Protein AF-A0A951AAQ0-F1 (afdb_monomer_lite)

Sequence (248 aa):
MTRRHERFRQTRTWWSIADLADDIDNRSMPLGFRSPAFARWGEEFYAALANGLFGKGRRTRVLLLHPQEPVRRLTEEYARHIAKTSHNFGGYATFAWIRIDDAHDWLATWLDPWFIGRWLSDPRTREALAAIRRLPRRTAPTMEAGSRTPASPALPLVENTSAAPVTYGAGDDALKVDLERWISKFIADQRAGGHRPTNATAFKMAAECFPTLSEHRFHKIYRVMKPVAWTRRGRIPGSHNVKGRERK

Radius of gyration: 24.03 Å; chains: 1; bounding box: 64×43×88 Å

Structure (mmCIF, N/CA/C/O backbone):
data_AF-A0A951AAQ0-F1
#
_entry.id   AF-A0A951AAQ0-F1
#
loop_
_atom_site.group_PDB
_atom_site.id
_atom_site.type_symbol
_atom_site.label_atom_id
_atom_site.label_alt_id
_atom_site.label_comp_id
_atom_site.label_asym_id
_atom_site.label_entity_id
_atom_site.label_seq_id
_atom_site.pdbx_PDB_ins_code
_atom_site.Cartn_x
_atom_site.Cartn_y
_atom_site.Cartn_z
_atom_site.occupancy
_atom_site.B_iso_or_equiv
_atom_site.auth_seq_id
_atom_site.auth_comp_id
_atom_site.auth_asym_id
_atom_site.auth_atom_id
_atom_site.pdbx_PDB_model_num
ATOM 1 N N . MET A 1 1 ? 9.593 19.512 14.512 1.00 50.84 1 MET A N 1
ATOM 2 C CA . MET A 1 1 ? 8.882 18.490 13.705 1.00 50.84 1 MET A CA 1
ATOM 3 C C . MET A 1 1 ? 9.504 17.103 13.795 1.00 50.84 1 MET A C 1
ATOM 5 O O . MET A 1 1 ? 8.765 16.139 13.961 1.00 50.84 1 MET A O 1
ATOM 9 N N . THR A 1 2 ? 10.834 17.017 13.803 1.00 59.16 2 THR A N 1
ATOM 10 C CA . THR A 1 2 ? 11.659 15.808 13.986 1.00 59.16 2 THR A CA 1
ATOM 11 C C . THR A 1 2 ? 11.164 14.878 15.097 1.00 59.16 2 THR A C 1
ATOM 13 O O . THR A 1 2 ? 10.879 13.718 14.828 1.00 59.16 2 THR A O 1
ATOM 16 N N . ARG A 1 3 ? 10.879 15.407 16.297 1.00 67.44 3 ARG A N 1
ATOM 17 C CA . ARG A 1 3 ? 10.441 14.601 17.456 1.00 67.44 3 ARG A CA 1
ATOM 18 C C . ARG A 1 3 ? 9.191 13.735 17.220 1.00 67.44 3 ARG A C 1
ATOM 20 O O . ARG A 1 3 ? 9.021 12.728 17.897 1.00 67.44 3 ARG A O 1
ATOM 27 N N . ARG A 1 4 ? 8.273 14.121 16.321 1.00 67.88 4 ARG A N 1
ATOM 28 C CA . ARG A 1 4 ? 7.022 13.363 16.088 1.00 67.88 4 ARG A CA 1
ATOM 29 C C . ARG A 1 4 ? 7.215 12.219 15.099 1.00 67.88 4 ARG A C 1
ATOM 31 O O . ARG A 1 4 ? 6.771 11.114 15.389 1.00 67.88 4 ARG A O 1
ATOM 38 N N . HIS A 1 5 ? 7.892 12.470 13.977 1.00 71.44 5 HIS A N 1
ATOM 39 C CA . HIS A 1 5 ? 8.322 11.401 13.063 1.00 71.44 5 HIS A CA 1
ATOM 40 C C . HIS A 1 5 ? 9.196 10.395 13.807 1.00 71.44 5 HIS A C 1
ATOM 42 O O . HIS A 1 5 ? 9.007 9.193 13.681 1.00 71.44 5 HIS A O 1
ATOM 48 N N . GLU A 1 6 ? 10.081 10.894 14.662 1.00 70.69 6 GLU A N 1
ATOM 49 C CA . GLU A 1 6 ? 10.962 10.085 15.493 1.00 70.69 6 GLU A CA 1
ATOM 50 C C . GLU A 1 6 ? 10.191 9.216 16.494 1.00 70.69 6 GLU A C 1
ATOM 52 O O . GLU A 1 6 ? 10.472 8.028 16.587 1.00 70.69 6 GLU A O 1
ATOM 57 N N . ARG A 1 7 ? 9.134 9.734 17.140 1.00 74.00 7 ARG A N 1
ATOM 58 C CA . ARG A 1 7 ? 8.229 8.905 17.961 1.00 74.00 7 ARG A CA 1
ATOM 59 C C . ARG A 1 7 ? 7.553 7.796 17.155 1.00 74.00 7 ARG A C 1
ATOM 61 O O . ARG A 1 7 ? 7.509 6.661 17.615 1.00 74.00 7 ARG A O 1
ATOM 68 N N . PHE A 1 8 ? 7.040 8.086 15.958 1.00 75.44 8 PHE A N 1
ATOM 69 C CA . PHE A 1 8 ? 6.442 7.040 15.118 1.00 75.44 8 PHE A CA 1
ATOM 70 C C . PHE A 1 8 ? 7.483 6.000 14.686 1.00 75.44 8 PHE A C 1
ATOM 72 O O . PHE A 1 8 ? 7.235 4.801 14.827 1.00 75.44 8 PHE A O 1
ATOM 79 N N . ARG A 1 9 ? 8.685 6.436 14.296 1.00 73.06 9 ARG A N 1
ATOM 80 C CA . ARG A 1 9 ? 9.812 5.538 13.998 1.00 73.06 9 ARG A CA 1
ATOM 81 C C . ARG A 1 9 ? 10.212 4.681 15.202 1.00 73.06 9 ARG A C 1
ATOM 83 O O . ARG A 1 9 ? 10.476 3.494 15.025 1.00 73.06 9 ARG A O 1
ATOM 90 N N . GLN A 1 10 ? 10.187 5.237 16.415 1.00 75.81 10 GLN A N 1
ATOM 91 C CA . GLN A 1 10 ? 10.470 4.514 17.661 1.00 75.81 10 GLN A CA 1
ATOM 92 C C . GLN A 1 10 ? 9.442 3.416 17.944 1.00 75.81 10 GLN A C 1
ATOM 94 O O . GLN A 1 10 ? 9.826 2.341 18.396 1.00 75.81 10 GLN A O 1
ATOM 99 N N . THR A 1 11 ? 8.158 3.634 17.628 1.00 76.88 11 THR A N 1
ATOM 100 C CA . THR A 1 11 ? 7.141 2.578 17.795 1.00 76.88 11 THR A CA 1
ATOM 101 C C . THR A 1 11 ? 7.349 1.394 16.854 1.00 76.88 11 THR A C 1
ATOM 103 O O . THR A 1 11 ? 6.856 0.311 17.144 1.00 76.88 11 THR A O 1
ATOM 106 N N . ARG A 1 12 ? 8.045 1.583 15.722 1.00 79.12 12 ARG A N 1
ATOM 107 C CA . ARG A 1 12 ? 8.253 0.594 14.642 1.00 79.12 12 ARG A CA 1
ATOM 108 C C . ARG A 1 12 ? 6.979 -0.008 14.030 1.00 79.12 12 ARG A C 1
ATOM 110 O O . ARG A 1 12 ? 7.073 -0.759 13.067 1.00 79.12 12 ARG A O 1
ATOM 117 N N . THR A 1 13 ? 5.796 0.327 14.534 1.00 86.06 13 THR A N 1
ATOM 118 C CA . THR A 1 13 ? 4.502 -0.155 14.037 1.00 86.06 13 THR A CA 1
ATOM 119 C C . THR A 1 13 ? 3.905 0.755 12.971 1.00 86.06 13 THR A C 1
ATOM 121 O O . THR A 1 13 ? 2.982 0.345 12.277 1.00 86.06 13 THR A O 1
ATOM 124 N N . TRP A 1 14 ? 4.403 1.986 12.854 1.00 90.12 14 TRP A N 1
ATOM 125 C CA . TRP A 1 14 ? 3.977 2.971 11.865 1.00 90.12 14 TRP A CA 1
ATOM 126 C C . TRP A 1 14 ? 5.111 3.269 10.901 1.00 90.12 14 TRP A C 1
ATOM 128 O O . TRP A 1 14 ? 6.240 3.505 11.331 1.00 90.12 14 TRP A O 1
ATOM 138 N N . TRP A 1 15 ? 4.791 3.254 9.615 1.00 91.50 15 TRP A N 1
ATOM 139 C CA . TRP A 1 15 ? 5.749 3.408 8.532 1.00 91.50 15 TRP A CA 1
ATOM 140 C C . TRP A 1 15 ? 5.236 4.458 7.561 1.00 91.50 15 TRP A C 1
ATOM 142 O O . TRP A 1 15 ? 4.038 4.487 7.256 1.00 91.50 15 TRP A O 1
ATOM 152 N N . SER A 1 16 ? 6.131 5.327 7.097 1.00 91.88 16 SER A N 1
ATOM 153 C CA . SER A 1 16 ? 5.798 6.206 5.984 1.00 91.88 16 SER A CA 1
ATOM 154 C C . SER A 1 16 ? 5.828 5.434 4.666 1.00 91.88 16 SER A C 1
ATOM 156 O O . SER A 1 16 ? 6.533 4.431 4.546 1.00 91.88 16 SER A O 1
ATOM 158 N N . ILE A 1 17 ? 5.082 5.900 3.663 1.00 92.25 17 ILE A N 1
ATOM 159 C CA . ILE A 1 17 ? 5.137 5.303 2.318 1.00 92.25 17 ILE A CA 1
ATOM 160 C C . ILE A 1 17 ? 6.543 5.435 1.720 1.00 92.25 17 ILE A C 1
ATOM 162 O O . ILE A 1 17 ? 7.004 4.513 1.055 1.00 92.25 17 ILE A O 1
ATOM 166 N N . ALA A 1 18 ? 7.237 6.544 1.993 1.00 89.31 18 ALA A N 1
ATOM 167 C CA . ALA A 1 18 ? 8.631 6.723 1.595 1.00 89.31 18 ALA A CA 1
ATOM 168 C C . ALA A 1 18 ? 9.546 5.679 2.255 1.00 89.31 18 ALA A C 1
ATOM 170 O O . ALA A 1 18 ? 10.248 4.966 1.548 1.00 89.31 18 ALA A O 1
ATOM 171 N N . ASP A 1 19 ? 9.458 5.510 3.583 1.00 89.25 19 ASP A N 1
ATOM 172 C CA . ASP A 1 19 ? 10.263 4.510 4.297 1.00 89.25 19 ASP A CA 1
ATOM 173 C C . ASP A 1 19 ? 9.956 3.083 3.789 1.00 89.25 19 ASP A C 1
ATOM 175 O O . ASP A 1 19 ? 10.862 2.261 3.716 1.00 89.25 19 ASP A O 1
ATOM 179 N N . LEU A 1 20 ? 8.703 2.771 3.424 1.00 91.88 20 LEU A N 1
ATOM 180 C CA . LEU A 1 20 ? 8.339 1.469 2.842 1.00 91.88 20 LEU A CA 1
ATOM 181 C C . LEU A 1 20 ? 8.958 1.259 1.457 1.00 91.88 20 LEU A C 1
ATOM 183 O O . LEU A 1 20 ? 9.481 0.179 1.190 1.00 91.88 20 LEU A O 1
ATOM 187 N N . ALA A 1 21 ? 8.892 2.266 0.585 1.00 90.81 21 ALA A N 1
ATOM 188 C CA . ALA A 1 21 ? 9.465 2.183 -0.753 1.00 90.81 21 ALA A CA 1
ATOM 189 C C . ALA A 1 21 ? 10.985 2.003 -0.695 1.00 90.81 21 ALA A C 1
ATOM 191 O O . ALA A 1 21 ? 11.511 1.071 -1.305 1.00 90.81 21 ALA A O 1
ATOM 192 N N . ASP A 1 22 ? 11.660 2.827 0.108 1.00 88.50 22 ASP A N 1
ATOM 193 C CA . ASP A 1 22 ? 13.109 2.768 0.291 1.00 88.50 22 ASP A CA 1
ATOM 194 C C . ASP A 1 22 ? 13.541 1.440 0.928 1.00 88.50 22 ASP A C 1
ATOM 196 O O . ASP A 1 22 ? 14.521 0.832 0.501 1.00 88.50 22 ASP A O 1
ATOM 200 N N . ASP A 1 23 ? 12.825 0.955 1.947 1.00 89.38 23 ASP A N 1
ATOM 201 C CA . ASP A 1 23 ? 13.171 -0.298 2.627 1.00 89.38 23 ASP A CA 1
ATOM 202 C C . ASP A 1 23 ? 12.991 -1.515 1.706 1.00 89.38 23 ASP A C 1
ATOM 204 O O . ASP A 1 23 ? 13.845 -2.403 1.696 1.00 89.38 23 ASP A O 1
ATOM 208 N N . ILE A 1 24 ? 11.937 -1.551 0.884 1.00 90.00 24 ILE A N 1
ATOM 209 C CA . ILE A 1 24 ? 11.756 -2.622 -0.106 1.00 90.00 24 ILE A CA 1
ATOM 210 C C . ILE A 1 24 ? 12.843 -2.558 -1.183 1.00 90.00 24 ILE A C 1
ATOM 212 O O . ILE A 1 24 ? 13.437 -3.595 -1.492 1.00 90.00 24 ILE A O 1
ATOM 216 N N . ASP A 1 25 ? 13.139 -1.369 -1.715 1.00 86.25 25 ASP A N 1
ATOM 217 C CA . ASP A 1 25 ? 14.146 -1.196 -2.766 1.00 86.25 25 ASP A CA 1
ATOM 218 C C . ASP A 1 25 ? 15.549 -1.589 -2.286 1.00 86.25 25 ASP A C 1
ATOM 220 O O . ASP A 1 25 ? 16.221 -2.409 -2.915 1.00 86.25 25 ASP A O 1
ATOM 224 N N . ASN A 1 26 ? 15.956 -1.110 -1.107 1.00 85.25 26 ASN A N 1
ATOM 225 C CA . ASN A 1 26 ? 17.260 -1.424 -0.514 1.00 85.25 26 ASN A CA 1
ATOM 226 C C . ASN A 1 26 ? 17.457 -2.927 -0.271 1.00 85.25 26 ASN A C 1
ATOM 228 O O . ASN A 1 26 ? 18.583 -3.427 -0.293 1.00 85.25 26 ASN A O 1
ATOM 232 N N . ARG A 1 27 ? 16.375 -3.678 -0.044 1.00 83.06 27 ARG A N 1
ATOM 233 C CA . ARG A 1 27 ? 16.439 -5.129 0.193 1.00 83.06 27 ARG A CA 1
ATOM 234 C C . ARG A 1 27 ? 16.448 -5.954 -1.082 1.00 83.06 27 ARG A C 1
ATOM 236 O O . ARG A 1 27 ? 16.931 -7.093 -1.051 1.00 83.06 27 ARG A O 1
ATOM 243 N N . SER A 1 28 ? 15.892 -5.418 -2.165 1.00 76.62 28 SER A N 1
ATOM 244 C CA . SER A 1 28 ? 15.862 -6.069 -3.473 1.00 76.62 28 SER A CA 1
ATOM 245 C C . SER A 1 28 ? 17.075 -5.729 -4.333 1.00 76.62 28 SER A C 1
ATOM 247 O O . SER A 1 28 ? 17.514 -6.576 -5.114 1.00 76.62 28 SER A O 1
ATOM 249 N N . MET A 1 29 ? 17.650 -4.535 -4.156 1.00 75.81 29 MET A N 1
ATOM 250 C CA . MET A 1 29 ? 18.765 -4.029 -4.959 1.00 75.81 29 MET A CA 1
ATOM 251 C C . MET A 1 29 ? 19.989 -4.966 -4.977 1.00 75.81 29 MET A C 1
ATOM 253 O O . MET A 1 29 ? 20.495 -5.218 -6.072 1.00 75.81 29 MET A O 1
ATOM 257 N N . PRO A 1 30 ? 20.438 -5.573 -3.853 1.00 76.56 30 PRO A N 1
ATOM 258 C CA . PRO A 1 30 ? 21.575 -6.503 -3.862 1.00 76.56 30 PRO A CA 1
ATOM 259 C C . PRO A 1 30 ? 21.347 -7.772 -4.693 1.00 76.56 30 PRO A C 1
ATOM 261 O O . PRO A 1 30 ? 22.294 -8.485 -5.003 1.00 76.56 30 PRO A O 1
ATOM 264 N N . LEU A 1 31 ? 20.093 -8.068 -5.041 1.00 72.44 31 LEU A N 1
ATOM 265 C CA . LEU A 1 31 ? 19.696 -9.227 -5.840 1.00 72.44 31 LEU A CA 1
ATOM 266 C C . LEU A 1 31 ? 19.439 -8.852 -7.310 1.00 72.44 31 LEU A C 1
ATOM 268 O O . LEU A 1 31 ? 18.954 -9.678 -8.075 1.00 72.44 31 LEU A O 1
ATOM 272 N N . GLY A 1 32 ? 19.741 -7.610 -7.707 1.00 73.62 32 GLY A N 1
ATOM 273 C CA . GLY A 1 32 ? 19.557 -7.114 -9.073 1.00 73.62 32 GLY A CA 1
ATOM 274 C C . GLY A 1 32 ? 18.121 -6.706 -9.416 1.00 73.62 32 GLY A C 1
ATOM 275 O O . GLY A 1 32 ? 17.845 -6.351 -10.561 1.00 73.62 32 GLY A O 1
ATOM 276 N N . PHE A 1 33 ? 17.208 -6.713 -8.442 1.00 72.38 33 PHE A N 1
ATOM 277 C CA . PHE A 1 33 ? 15.812 -6.327 -8.639 1.00 72.38 33 PHE A CA 1
ATOM 278 C C . PHE A 1 33 ? 15.572 -4.897 -8.159 1.00 72.38 33 PHE A C 1
ATOM 280 O O . PHE A 1 33 ? 15.976 -4.518 -7.059 1.00 72.38 33 PHE A O 1
ATOM 287 N N . ARG A 1 34 ? 14.870 -4.111 -8.978 1.00 73.06 34 ARG A N 1
ATOM 288 C CA . ARG A 1 34 ? 14.433 -2.756 -8.624 1.00 73.06 34 ARG A CA 1
ATOM 289 C C . ARG A 1 34 ? 12.961 -2.765 -8.265 1.00 73.06 34 ARG A C 1
ATOM 291 O O . ARG A 1 34 ? 12.156 -3.343 -9.002 1.00 73.06 34 ARG A O 1
ATOM 298 N N . SER A 1 35 ? 12.619 -2.107 -7.166 1.00 75.94 35 SER A N 1
ATOM 299 C CA . SER A 1 35 ? 11.225 -1.877 -6.812 1.00 75.94 35 SER A CA 1
ATOM 300 C C . SER A 1 35 ? 10.527 -1.016 -7.885 1.00 75.94 35 SER A C 1
ATOM 302 O O . SER A 1 35 ? 11.181 -0.363 -8.710 1.00 75.94 35 SER A O 1
ATOM 304 N N . PRO A 1 36 ? 9.183 -1.016 -7.935 1.00 84.88 36 PRO A N 1
ATOM 305 C CA . PRO A 1 36 ? 8.451 -0.134 -8.834 1.00 84.88 36 PRO A CA 1
ATOM 306 C C . PRO A 1 36 ? 8.797 1.340 -8.598 1.00 84.88 36 PRO A C 1
ATOM 308 O O . PRO A 1 36 ? 8.986 1.763 -7.461 1.00 84.88 36 PRO A O 1
ATOM 311 N N . ALA A 1 37 ? 8.806 2.140 -9.670 1.00 85.31 37 ALA A N 1
ATOM 312 C CA . ALA A 1 37 ? 9.056 3.577 -9.573 1.00 85.31 37 ALA A CA 1
ATOM 313 C C . ALA A 1 37 ? 8.113 4.248 -8.560 1.00 85.31 37 ALA A C 1
ATOM 315 O O . ALA A 1 37 ? 6.923 3.931 -8.512 1.00 85.31 37 ALA A O 1
ATOM 316 N N . PHE A 1 38 ? 8.620 5.227 -7.806 1.00 82.38 38 PHE A N 1
ATOM 317 C CA . PHE A 1 38 ? 7.873 5.873 -6.720 1.00 82.38 38 PHE A CA 1
ATOM 318 C C . PHE A 1 38 ? 6.530 6.491 -7.163 1.00 82.38 38 PHE A C 1
ATOM 320 O O . PHE A 1 38 ? 5.565 6.502 -6.406 1.00 82.38 38 PHE A O 1
ATOM 327 N N . ALA A 1 39 ? 6.411 6.935 -8.419 1.00 85.00 39 ALA A N 1
ATOM 328 C CA . ALA A 1 39 ? 5.135 7.393 -8.976 1.00 85.00 39 ALA A CA 1
ATOM 329 C C . ALA A 1 39 ? 4.028 6.325 -8.868 1.00 85.00 39 ALA A C 1
ATOM 331 O O . ALA A 1 39 ? 2.911 6.635 -8.456 1.00 85.00 39 ALA A O 1
ATOM 332 N N . ARG A 1 40 ? 4.363 5.055 -9.137 1.00 86.81 40 ARG A N 1
ATOM 333 C CA . ARG A 1 40 ? 3.423 3.937 -9.010 1.00 86.81 40 ARG A CA 1
ATOM 334 C C . ARG A 1 40 ? 3.008 3.711 -7.558 1.00 86.81 40 ARG A C 1
ATOM 336 O O . ARG A 1 40 ? 1.842 3.450 -7.306 1.00 86.81 40 ARG A O 1
ATOM 343 N N . TRP A 1 41 ? 3.916 3.879 -6.596 1.00 90.06 41 TRP A N 1
ATOM 344 C CA . TRP A 1 41 ? 3.561 3.820 -5.174 1.00 90.06 41 TRP A CA 1
ATOM 345 C C . TRP A 1 41 ? 2.484 4.846 -4.814 1.00 90.06 41 TRP A C 1
ATOM 347 O O . TRP A 1 41 ? 1.523 4.510 -4.126 1.00 90.06 41 TRP A O 1
ATOM 357 N N . GLY A 1 42 ? 2.611 6.079 -5.316 1.00 89.62 42 GLY A N 1
ATOM 358 C CA . GLY A 1 42 ? 1.607 7.126 -5.124 1.00 89.62 42 GLY A CA 1
ATOM 359 C C . GLY A 1 42 ? 0.253 6.791 -5.759 1.00 89.62 42 GLY A C 1
ATOM 360 O O . GLY A 1 42 ? -0.783 7.006 -5.129 1.00 89.62 42 GLY A O 1
ATOM 361 N N . GLU A 1 43 ? 0.256 6.240 -6.976 1.00 89.62 43 GLU A N 1
ATOM 362 C CA . GLU A 1 43 ? -0.957 5.817 -7.694 1.00 89.62 43 GLU A CA 1
ATOM 363 C C . GLU A 1 43 ? -1.696 4.684 -6.967 1.00 89.62 43 GLU A C 1
ATOM 365 O O . GLU A 1 43 ? -2.897 4.792 -6.704 1.00 89.62 43 GLU A O 1
ATOM 370 N N . GLU A 1 44 ? -0.978 3.627 -6.585 1.00 92.38 44 GLU A N 1
ATOM 371 C CA . GLU A 1 44 ? -1.540 2.461 -5.890 1.00 92.38 44 GLU A CA 1
ATOM 372 C C . GLU A 1 44 ? -2.023 2.840 -4.483 1.00 92.38 44 GLU A C 1
ATOM 374 O O . GLU A 1 44 ? -3.059 2.366 -4.011 1.00 92.38 44 GLU A O 1
ATOM 379 N N . PHE A 1 45 ? -1.310 3.751 -3.814 1.00 92.69 45 PHE A N 1
ATOM 380 C CA . PHE A 1 45 ? -1.714 4.273 -2.513 1.00 92.69 45 PHE A CA 1
ATOM 381 C C . PHE A 1 45 ? -2.995 5.109 -2.605 1.00 92.69 45 PHE A C 1
ATOM 383 O O . PHE A 1 45 ? -3.913 4.937 -1.796 1.00 92.69 45 PHE A O 1
ATOM 390 N N . TYR A 1 46 ? -3.092 5.982 -3.612 1.00 91.19 46 TYR A N 1
ATOM 391 C CA . TYR A 1 46 ? -4.312 6.738 -3.884 1.00 91.19 46 TYR A CA 1
ATOM 392 C C . TYR A 1 46 ? -5.492 5.807 -4.176 1.00 91.19 46 TYR A C 1
ATOM 394 O O . TYR A 1 46 ? -6.570 5.988 -3.610 1.00 91.19 46 TYR A O 1
ATOM 402 N N . ALA A 1 47 ? -5.287 4.787 -5.014 1.00 88.44 47 ALA A N 1
ATOM 403 C CA . ALA A 1 47 ? -6.317 3.805 -5.337 1.00 88.44 47 ALA A CA 1
ATOM 404 C C . ALA A 1 47 ? -6.787 3.040 -4.086 1.00 88.44 47 ALA A C 1
ATOM 406 O O . ALA A 1 47 ? -7.990 2.897 -3.865 1.00 88.44 47 ALA A O 1
ATOM 407 N N . ALA A 1 48 ? -5.864 2.607 -3.225 1.00 88.44 48 ALA A N 1
ATOM 408 C CA . ALA A 1 48 ? -6.188 1.928 -1.971 1.00 88.44 48 ALA A CA 1
ATOM 409 C C . ALA A 1 48 ? -6.982 2.822 -1.000 1.00 88.44 48 ALA A C 1
ATOM 411 O O . ALA A 1 48 ? -7.969 2.374 -0.408 1.00 88.44 48 ALA A O 1
ATOM 412 N N . LEU A 1 49 ? -6.607 4.101 -0.881 1.00 88.81 49 LEU A N 1
ATOM 413 C CA . LEU A 1 49 ? -7.369 5.099 -0.124 1.00 88.81 49 LEU A CA 1
ATOM 414 C C . LEU A 1 49 ? -8.773 5.302 -0.699 1.00 88.81 49 LEU A C 1
ATOM 416 O O . LEU A 1 49 ? -9.747 5.283 0.052 1.00 88.81 49 LEU A O 1
ATOM 420 N N . ALA A 1 50 ? -8.882 5.457 -2.020 1.00 85.06 50 ALA A N 1
ATOM 421 C CA . ALA A 1 50 ? -10.149 5.666 -2.715 1.00 85.06 50 ALA A CA 1
ATOM 422 C C . ALA A 1 50 ? -11.111 4.478 -2.572 1.00 85.06 50 ALA A C 1
ATOM 424 O O . ALA A 1 50 ? -12.321 4.661 -2.481 1.00 85.06 50 ALA A O 1
ATOM 425 N N . ASN A 1 51 ? -10.574 3.262 -2.497 1.00 82.25 51 ASN A N 1
ATOM 426 C CA . ASN A 1 51 ? -11.357 2.047 -2.292 1.00 82.25 51 ASN A CA 1
ATOM 427 C C . ASN A 1 51 ? -11.667 1.769 -0.809 1.00 82.25 51 ASN A C 1
ATOM 429 O O . ASN A 1 51 ? -12.388 0.821 -0.494 1.00 82.25 51 ASN A O 1
ATOM 433 N N . GLY A 1 52 ? -11.158 2.592 0.114 1.00 84.06 52 GLY A N 1
ATOM 434 C CA . GLY A 1 52 ? -11.393 2.450 1.549 1.00 84.06 52 GLY A CA 1
ATOM 435 C C . GLY A 1 52 ? -10.623 1.304 2.208 1.00 84.06 52 GLY A C 1
ATOM 436 O O . GLY A 1 52 ? -11.016 0.872 3.293 1.00 84.06 52 GLY A O 1
ATOM 437 N N . LEU A 1 53 ? -9.528 0.830 1.599 1.00 87.31 53 LEU A N 1
ATOM 438 C CA . LEU A 1 53 ? -8.687 -0.252 2.134 1.00 87.31 53 LEU A CA 1
ATOM 439 C C . LEU A 1 53 ? -8.186 0.072 3.553 1.00 87.31 53 LEU A C 1
ATOM 441 O O . LEU A 1 53 ? -8.187 -0.756 4.462 1.00 87.31 53 LEU A O 1
ATOM 445 N N . PHE A 1 54 ? -7.837 1.336 3.781 1.00 89.62 54 PHE A N 1
ATOM 446 C CA . PHE A 1 54 ? -7.352 1.818 5.073 1.00 89.62 54 PHE A CA 1
ATOM 447 C C . PHE A 1 54 ? -8.476 2.258 6.025 1.00 89.62 54 PHE A C 1
ATOM 449 O O . PHE A 1 54 ? -8.211 2.879 7.057 1.00 89.62 54 PHE A O 1
ATOM 456 N N . GLY A 1 55 ? -9.732 1.931 5.719 1.00 86.81 55 GLY A N 1
ATOM 457 C CA . GLY A 1 55 ? -10.921 2.440 6.404 1.00 86.81 55 GLY A CA 1
ATOM 458 C C . GLY A 1 55 ? -11.475 3.716 5.761 1.00 86.81 55 GLY A C 1
ATOM 459 O O . GLY A 1 55 ? -10.850 4.309 4.886 1.00 86.81 55 GLY A O 1
ATOM 460 N N . LYS A 1 56 ? -12.669 4.137 6.202 1.00 85.06 56 LYS A N 1
ATOM 461 C CA . LYS A 1 56 ? -13.408 5.283 5.640 1.00 85.06 56 LYS A CA 1
ATOM 462 C C . LYS A 1 56 ? -13.674 6.377 6.674 1.00 85.06 56 LYS A C 1
ATOM 464 O O . LYS A 1 56 ? -13.844 6.098 7.868 1.00 85.06 56 LYS A O 1
ATOM 469 N N . GLY A 1 57 ? -13.729 7.629 6.213 1.00 85.25 57 GLY A N 1
ATOM 470 C CA . GLY A 1 57 ? -14.033 8.809 7.028 1.00 85.25 57 GLY A CA 1
ATOM 471 C C . GLY A 1 57 ? -13.181 8.881 8.300 1.00 85.25 57 GLY A C 1
ATOM 472 O O . GLY A 1 57 ? -11.956 8.747 8.262 1.00 85.25 57 GLY A O 1
ATOM 473 N N . ARG A 1 58 ? -13.833 9.016 9.463 1.00 84.00 58 ARG A N 1
ATOM 474 C CA . ARG A 1 58 ? -13.158 9.095 10.777 1.00 84.00 58 ARG A CA 1
ATOM 475 C C . ARG A 1 58 ? -12.399 7.822 11.172 1.00 84.00 58 ARG A C 1
ATOM 477 O O . ARG A 1 58 ? -11.520 7.887 12.029 1.00 84.00 58 ARG A O 1
ATOM 484 N N . ARG A 1 59 ? -12.717 6.676 10.558 1.00 85.44 59 ARG A N 1
ATOM 485 C CA . ARG A 1 59 ? -12.049 5.390 10.813 1.00 85.44 59 ARG A CA 1
ATOM 486 C C . ARG A 1 59 ? -10.818 5.170 9.933 1.00 85.44 59 ARG A C 1
ATOM 488 O O . ARG A 1 59 ? -10.157 4.155 10.108 1.00 85.44 59 ARG A O 1
ATOM 495 N N . THR A 1 60 ? -10.488 6.097 9.031 1.00 89.06 60 THR A N 1
ATOM 496 C CA . THR A 1 60 ? -9.306 5.977 8.166 1.00 89.06 60 THR A CA 1
ATOM 497 C C . THR A 1 60 ? -8.031 5.894 8.998 1.00 89.06 60 THR A C 1
ATOM 499 O O . THR A 1 60 ? -7.800 6.733 9.872 1.00 89.06 60 THR A O 1
ATOM 502 N N . ARG A 1 61 ? -7.204 4.886 8.734 1.00 89.00 61 ARG A N 1
ATOM 503 C CA . ARG A 1 61 ? -6.008 4.530 9.515 1.00 89.00 61 ARG A CA 1
ATOM 504 C C . ARG A 1 61 ? -4.715 5.108 8.941 1.00 89.00 61 ARG A C 1
ATOM 506 O O . ARG A 1 61 ? -3.632 4.714 9.351 1.00 89.00 61 ARG A O 1
ATOM 513 N N . VAL A 1 62 ? -4.843 6.076 8.039 1.00 93.12 62 VAL A N 1
ATOM 514 C CA . VAL A 1 62 ? -3.732 6.807 7.432 1.00 93.12 62 VAL A CA 1
ATOM 515 C C . VAL A 1 62 ? -3.593 8.175 8.082 1.00 93.12 62 VAL A C 1
ATOM 517 O O . VAL A 1 62 ? -4.571 8.923 8.196 1.00 93.12 62 VAL A O 1
ATOM 520 N N . LEU A 1 63 ? -2.373 8.520 8.478 1.00 92.81 63 LEU A N 1
ATOM 521 C CA . LEU A 1 63 ? -2.024 9.835 9.001 1.00 92.81 63 LEU A CA 1
ATOM 522 C C . LEU A 1 63 ? -1.170 10.588 7.982 1.00 92.81 63 LEU A C 1
ATOM 524 O O . LEU A 1 63 ? -0.221 10.036 7.441 1.00 92.81 63 LEU A O 1
ATOM 528 N N . LEU A 1 64 ? -1.478 11.858 7.746 1.00 91.19 64 LEU A N 1
ATOM 529 C CA . LEU A 1 64 ? -0.645 12.764 6.966 1.00 91.19 64 LEU A CA 1
ATOM 530 C C . LEU A 1 64 ? 0.178 13.625 7.924 1.00 91.19 64 LEU A C 1
ATOM 532 O O . LEU A 1 64 ? -0.380 14.374 8.732 1.00 91.19 64 LEU A O 1
ATOM 536 N N . LEU A 1 65 ? 1.503 13.498 7.847 1.00 88.12 65 LEU A N 1
ATOM 537 C CA . LEU A 1 65 ? 2.455 14.232 8.682 1.00 88.12 65 LEU A CA 1
ATOM 538 C C . LEU A 1 65 ? 3.322 15.149 7.805 1.00 88.12 65 LEU A C 1
ATOM 540 O O . LEU A 1 65 ? 4.551 15.053 7.820 1.00 88.12 65 LEU A O 1
ATOM 544 N N . HIS A 1 66 ? 2.665 16.018 7.033 1.00 81.69 66 HIS A N 1
ATOM 545 C CA . HIS A 1 66 ? 3.313 16.979 6.140 1.00 81.69 66 HIS A CA 1
ATOM 546 C C . HIS A 1 66 ? 3.989 18.118 6.933 1.00 81.69 66 HIS A C 1
ATOM 548 O O . HIS A 1 66 ? 3.407 18.608 7.905 1.00 81.69 66 HIS A O 1
ATOM 554 N N . PRO A 1 67 ? 5.192 18.583 6.541 1.00 74.00 67 PRO A N 1
ATOM 555 C CA . PRO A 1 67 ? 5.965 19.548 7.321 1.00 74.00 67 PRO A CA 1
ATOM 556 C C . PRO A 1 67 ? 5.361 20.959 7.415 1.00 74.00 67 PRO A C 1
ATOM 558 O O . PRO A 1 67 ? 5.760 21.760 8.253 1.00 74.00 67 PRO A O 1
ATOM 561 N N . GLN A 1 68 ? 4.389 21.273 6.570 1.00 74.94 68 GLN A N 1
ATOM 562 C CA . GLN A 1 68 ? 3.729 22.583 6.551 1.00 74.94 68 GLN A CA 1
ATOM 563 C C . GLN A 1 68 ? 2.270 22.521 7.018 1.00 74.94 68 GLN A C 1
ATOM 565 O O . GLN A 1 68 ? 1.583 23.535 7.022 1.00 74.94 68 GLN A O 1
ATOM 570 N N . GLU A 1 69 ? 1.777 21.344 7.412 1.00 76.19 69 GLU A N 1
ATOM 571 C CA . GLU A 1 69 ? 0.370 21.154 7.764 1.00 76.19 69 GLU A CA 1
ATOM 572 C C . GLU A 1 69 ? 0.209 20.510 9.149 1.00 76.19 69 GLU A C 1
ATOM 574 O O . GLU A 1 69 ? 1.074 19.750 9.598 1.00 76.19 69 GLU A O 1
ATOM 579 N N . PRO A 1 70 ? -0.908 20.769 9.851 1.00 78.81 70 PRO A N 1
ATOM 580 C CA . PRO A 1 70 ? -1.229 20.030 11.062 1.00 78.81 70 PRO A CA 1
ATOM 581 C C . PRO A 1 70 ? -1.405 18.538 10.756 1.00 78.81 70 PRO A C 1
ATOM 583 O O . PRO A 1 70 ? -1.895 18.151 9.692 1.00 78.81 70 PRO A O 1
ATOM 586 N N . VAL A 1 71 ? -1.043 17.701 11.735 1.00 83.12 71 VAL A N 1
ATOM 587 C CA . VAL A 1 71 ? -1.272 16.253 11.662 1.00 83.12 71 VAL A CA 1
ATOM 588 C C . VAL A 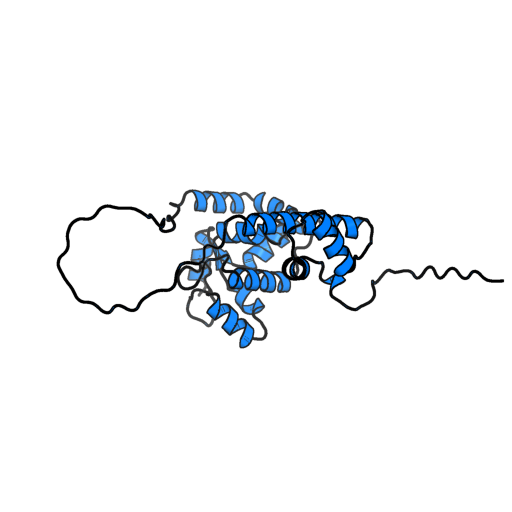1 71 ? -2.759 16.013 11.479 1.00 83.12 71 VAL A C 1
ATOM 590 O O . VAL A 1 71 ? -3.574 16.436 12.301 1.00 83.12 71 VAL A O 1
A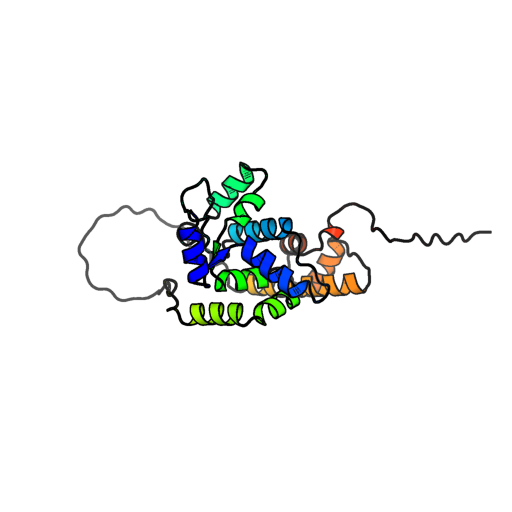TOM 593 N N . ARG A 1 72 ? -3.102 15.301 10.414 1.00 88.19 72 ARG A N 1
ATOM 594 C CA . ARG A 1 72 ? -4.491 15.009 10.070 1.00 88.19 72 ARG A CA 1
ATOM 595 C C . ARG A 1 72 ? -4.622 13.591 9.546 1.00 88.19 72 ARG A C 1
ATOM 597 O O . ARG A 1 72 ? -3.650 12.987 9.102 1.00 88.19 72 ARG A O 1
ATOM 604 N N . ARG A 1 73 ? -5.837 13.051 9.586 1.00 90.88 73 ARG A N 1
ATOM 605 C CA . ARG A 1 73 ? -6.141 11.793 8.898 1.00 90.88 73 ARG A CA 1
ATOM 606 C C . ARG A 1 73 ? -6.291 12.069 7.410 1.00 90.88 73 ARG A C 1
ATOM 608 O O . ARG A 1 73 ? -6.987 13.010 7.032 1.00 90.88 73 ARG A O 1
ATOM 615 N N . LEU A 1 74 ? -5.665 11.243 6.582 1.00 91.44 74 LEU A N 1
ATOM 616 C CA . LEU A 1 74 ? -5.831 11.315 5.135 1.00 91.44 74 LEU A CA 1
ATOM 617 C C . LEU A 1 74 ? -7.057 10.485 4.748 1.00 91.44 74 LEU A C 1
ATOM 619 O O . LEU A 1 74 ? -6.931 9.295 4.486 1.00 91.44 74 LEU A O 1
ATOM 623 N N . THR A 1 75 ? -8.248 11.088 4.803 1.00 91.19 75 THR A N 1
ATOM 624 C CA . THR A 1 75 ? -9.493 10.413 4.397 1.00 91.19 75 THR A CA 1
ATOM 625 C C . THR A 1 75 ? -9.585 10.293 2.880 1.00 91.19 75 THR A C 1
ATOM 627 O O . THR A 1 75 ? -8.904 11.008 2.146 1.00 91.19 75 THR A O 1
ATOM 630 N N . GLU A 1 76 ? -10.475 9.424 2.404 1.00 89.31 76 GLU A N 1
ATOM 631 C CA . GLU A 1 76 ? -10.815 9.313 0.985 1.00 89.31 76 GLU A CA 1
ATOM 632 C C . GLU A 1 76 ? -11.257 10.661 0.384 1.00 89.31 76 GLU A C 1
ATOM 634 O O . GLU A 1 76 ? -10.820 11.018 -0.712 1.00 89.31 76 GLU A O 1
ATOM 639 N N . GLU A 1 77 ? -12.115 11.434 1.067 1.00 88.75 77 GLU A N 1
ATOM 640 C CA . GLU A 1 77 ? -12.545 12.736 0.535 1.00 88.75 77 GLU A CA 1
ATOM 641 C C . GLU A 1 77 ? -11.377 13.716 0.452 1.00 88.75 77 GLU A C 1
ATOM 643 O O . GLU A 1 77 ? -11.236 14.420 -0.548 1.00 88.75 77 GLU A O 1
ATOM 648 N N . TYR A 1 78 ? -10.513 13.730 1.470 1.00 88.06 78 TYR A N 1
ATOM 649 C CA . TYR A 1 78 ? -9.365 14.626 1.492 1.00 88.06 78 TYR A CA 1
ATOM 650 C C . TYR A 1 78 ? -8.317 14.243 0.440 1.00 88.06 78 TYR A C 1
ATOM 652 O O . TYR A 1 78 ? -7.808 15.112 -0.262 1.00 88.06 78 TYR A O 1
ATOM 660 N N . ALA A 1 79 ? -8.061 12.947 0.246 1.00 88.12 79 ALA A N 1
ATOM 661 C CA . ALA A 1 79 ? -7.199 12.460 -0.826 1.00 88.12 79 ALA A CA 1
ATOM 662 C C . ALA A 1 79 ? -7.747 12.843 -2.211 1.00 88.12 79 ALA A C 1
ATOM 664 O O . ALA A 1 79 ? -6.995 13.333 -3.052 1.00 88.12 79 ALA A O 1
ATOM 665 N N . ARG A 1 80 ? -9.064 12.696 -2.435 1.00 87.12 80 ARG A N 1
ATOM 666 C CA . ARG A 1 80 ? -9.725 13.150 -3.672 1.00 87.12 80 ARG A CA 1
ATOM 667 C C . ARG A 1 80 ? -9.625 14.657 -3.866 1.00 87.12 80 ARG A C 1
ATOM 669 O O . ARG A 1 80 ? -9.467 15.104 -4.997 1.00 87.12 80 ARG A O 1
ATOM 676 N N . HIS A 1 81 ? -9.734 15.436 -2.792 1.00 87.56 81 HIS A N 1
ATOM 677 C CA . HIS A 1 81 ? -9.547 16.880 -2.855 1.00 87.56 81 HIS A CA 1
ATOM 678 C C . HIS A 1 81 ? -8.117 17.223 -3.284 1.00 87.56 81 HIS A C 1
ATOM 680 O O . HIS A 1 81 ? -7.962 17.915 -4.284 1.00 87.56 81 HIS A O 1
ATOM 686 N N . ILE A 1 82 ? -7.098 16.661 -2.620 1.00 84.88 82 ILE A N 1
ATOM 687 C CA . ILE A 1 82 ? -5.684 16.860 -2.983 1.00 84.88 82 ILE A CA 1
ATOM 688 C C . ILE A 1 82 ? -5.436 16.462 -4.437 1.00 84.88 82 ILE A C 1
ATOM 690 O O . ILE A 1 82 ? -4.828 17.225 -5.169 1.00 84.88 82 ILE A O 1
ATOM 694 N N . ALA A 1 83 ? -5.922 15.305 -4.888 1.00 83.62 83 ALA A N 1
ATOM 695 C CA . ALA A 1 83 ? -5.712 14.860 -6.267 1.00 83.62 83 ALA A CA 1
ATOM 696 C C . ALA A 1 83 ? -6.384 15.771 -7.314 1.00 83.62 83 ALA A C 1
ATOM 698 O O . ALA A 1 83 ? -5.963 15.794 -8.468 1.00 83.62 83 ALA A O 1
ATOM 699 N N . LYS A 1 84 ? -7.438 16.508 -6.932 1.00 84.88 84 LYS A N 1
ATOM 700 C CA . LYS A 1 84 ? -8.111 17.485 -7.802 1.00 84.88 84 LYS A CA 1
ATOM 701 C C . LYS A 1 84 ? -7.433 18.853 -7.791 1.00 84.88 84 LYS A C 1
ATOM 703 O O . LYS A 1 84 ? -7.429 19.517 -8.821 1.00 84.88 84 LYS A O 1
ATOM 708 N N . THR A 1 85 ? -6.930 19.296 -6.640 1.00 82.81 85 THR A N 1
ATOM 709 C CA . THR A 1 85 ? -6.367 20.647 -6.460 1.00 82.81 85 THR A CA 1
ATOM 710 C C . THR A 1 85 ? -4.856 20.702 -6.634 1.00 82.81 85 THR A C 1
ATOM 712 O O . THR A 1 85 ? -4.317 21.744 -6.992 1.00 82.81 85 THR A O 1
ATOM 715 N N . SER A 1 86 ? -4.169 19.585 -6.415 1.00 71.94 86 SER A N 1
ATOM 716 C CA . SER A 1 86 ? -2.737 19.424 -6.610 1.00 71.94 86 SER A CA 1
ATOM 717 C C . SER A 1 86 ? -2.485 18.452 -7.754 1.00 71.94 86 SER A C 1
ATOM 719 O O . SER A 1 86 ? -2.951 17.314 -7.748 1.00 71.94 86 SER A O 1
ATOM 721 N N . HIS A 1 87 ? -1.663 18.870 -8.714 1.00 66.12 87 HIS A N 1
ATOM 722 C CA . HIS A 1 87 ? -1.182 17.996 -9.784 1.00 66.12 87 HIS A CA 1
ATOM 723 C C . HIS A 1 87 ? -0.225 16.896 -9.282 1.00 66.12 87 HIS A C 1
ATOM 725 O O . HIS A 1 87 ? 0.226 16.076 -10.078 1.00 66.12 87 HIS A O 1
ATOM 731 N N . ASN A 1 88 ? 0.103 16.862 -7.981 1.00 72.12 88 ASN A N 1
ATOM 732 C CA . ASN A 1 88 ? 1.091 15.947 -7.420 1.00 72.12 88 ASN A CA 1
ATOM 733 C C . ASN A 1 88 ? 0.639 15.322 -6.087 1.00 72.12 88 ASN A C 1
ATOM 735 O O . ASN A 1 88 ? 1.156 15.645 -5.016 1.00 72.12 88 ASN A O 1
ATOM 739 N N . PHE A 1 89 ? -0.294 14.367 -6.150 1.00 82.19 89 PHE A N 1
ATOM 740 C CA . PHE A 1 89 ? -0.646 13.534 -4.992 1.00 82.19 89 PHE A CA 1
ATOM 741 C C . PHE A 1 89 ? 0.547 12.702 -4.482 1.00 82.19 89 PHE A C 1
ATOM 743 O O . PHE A 1 89 ? 0.669 12.472 -3.279 1.00 82.19 89 PHE A O 1
ATOM 750 N N . GLY A 1 90 ? 1.465 12.298 -5.369 1.00 79.00 90 GLY A N 1
ATOM 751 C CA . GLY A 1 90 ? 2.669 11.545 -4.998 1.00 79.00 90 GLY A CA 1
ATOM 752 C C . GLY A 1 90 ? 3.532 12.275 -3.964 1.00 79.00 90 GLY A C 1
ATOM 753 O O . GLY A 1 90 ? 4.037 11.651 -3.034 1.00 79.00 90 GLY A O 1
ATOM 754 N N . GLY A 1 91 ? 3.607 13.605 -4.057 1.00 81.25 91 GLY A N 1
ATOM 755 C CA . GLY A 1 91 ? 4.276 14.450 -3.068 1.00 81.25 91 GLY A CA 1
ATOM 756 C C . GLY A 1 91 ? 3.630 14.431 -1.679 1.00 81.25 91 GLY A C 1
ATOM 757 O O . GLY A 1 91 ? 4.319 14.680 -0.703 1.00 81.25 91 GLY A O 1
ATOM 758 N N . TYR A 1 92 ? 2.341 14.105 -1.561 1.00 82.94 92 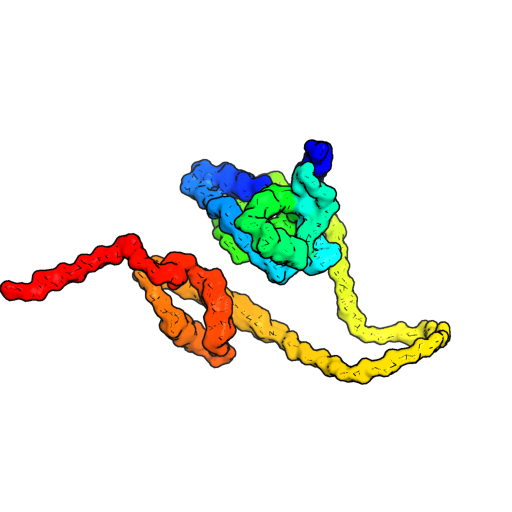TYR A N 1
ATOM 759 C CA . TYR A 1 92 ? 1.673 13.913 -0.267 1.00 82.94 92 TYR A CA 1
ATOM 760 C C . TYR A 1 92 ? 1.812 12.481 0.249 1.00 82.94 92 TYR A C 1
ATOM 762 O O . TYR A 1 92 ? 1.874 12.270 1.462 1.00 82.94 92 TYR A O 1
ATOM 770 N N . ALA A 1 93 ? 1.880 11.501 -0.657 1.00 85.69 93 ALA A N 1
ATOM 771 C CA . ALA A 1 93 ? 2.065 10.099 -0.303 1.00 85.69 93 ALA A CA 1
ATOM 772 C C . ALA A 1 93 ? 3.369 9.879 0.482 1.00 85.69 93 ALA A C 1
ATOM 774 O O . ALA A 1 93 ? 3.356 9.147 1.466 1.00 85.69 93 ALA A O 1
ATOM 775 N N . THR A 1 94 ? 4.457 10.580 0.140 1.00 86.62 94 THR A N 1
ATOM 776 C CA . THR A 1 94 ? 5.741 10.529 0.879 1.00 86.62 94 THR A CA 1
ATOM 777 C C . THR A 1 94 ? 5.596 10.846 2.370 1.00 86.62 94 THR A C 1
ATOM 779 O O . THR A 1 94 ? 6.297 10.269 3.198 1.00 86.62 94 THR A O 1
ATOM 782 N N . PHE A 1 95 ? 4.668 11.737 2.729 1.00 88.44 95 PHE A N 1
ATOM 783 C CA . PHE A 1 95 ? 4.407 12.155 4.107 1.00 88.44 95 PHE A CA 1
ATOM 784 C C . PHE A 1 95 ? 3.252 11.396 4.761 1.00 88.44 95 PHE A C 1
ATOM 786 O O . PHE A 1 95 ? 2.863 11.726 5.889 1.00 88.44 95 PHE A O 1
ATOM 793 N N . ALA A 1 96 ? 2.670 10.419 4.068 1.00 92.81 96 ALA A N 1
ATOM 794 C CA . ALA A 1 96 ? 1.617 9.582 4.606 1.00 92.81 96 ALA A CA 1
ATOM 795 C C . ALA A 1 96 ? 2.213 8.425 5.412 1.00 92.81 96 ALA A C 1
ATOM 797 O O . ALA A 1 96 ? 3.195 7.806 5.010 1.00 92.81 96 ALA A O 1
ATOM 798 N N . TRP A 1 97 ? 1.595 8.147 6.555 1.00 94.19 97 TRP A N 1
ATOM 799 C CA . TRP A 1 97 ? 1.984 7.115 7.503 1.00 94.19 97 TRP A CA 1
ATOM 800 C C . TRP A 1 97 ? 0.837 6.141 7.710 1.00 94.19 97 TRP A C 1
ATOM 802 O O . TRP A 1 97 ? -0.307 6.545 7.948 1.00 94.19 97 TRP A O 1
ATOM 812 N N . ILE A 1 98 ? 1.168 4.858 7.668 1.00 93.94 98 ILE A N 1
ATOM 813 C CA . ILE A 1 98 ? 0.235 3.750 7.852 1.00 93.94 98 ILE A CA 1
ATOM 814 C C . ILE A 1 98 ? 0.796 2.754 8.859 1.00 93.94 98 ILE A C 1
ATOM 816 O O . ILE A 1 98 ? 1.995 2.737 9.148 1.00 93.94 98 ILE A O 1
ATOM 820 N N . ARG A 1 99 ? -0.081 1.938 9.441 1.00 92.06 99 ARG A N 1
ATOM 821 C CA . ARG A 1 99 ? 0.354 0.842 10.306 1.00 92.06 99 ARG A CA 1
ATOM 822 C C . ARG A 1 99 ? 0.950 -0.283 9.465 1.00 92.06 99 ARG A C 1
ATOM 824 O O . ARG A 1 99 ? 0.533 -0.479 8.329 1.00 92.06 99 ARG A O 1
ATOM 831 N N . ILE A 1 100 ? 1.906 -1.025 10.019 1.00 92.25 100 ILE A N 1
ATOM 832 C CA . ILE A 1 100 ? 2.628 -2.053 9.257 1.00 92.25 100 ILE A CA 1
ATOM 833 C C . ILE A 1 100 ? 1.739 -3.238 8.838 1.00 92.25 100 ILE A C 1
ATOM 835 O O . ILE A 1 100 ? 1.982 -3.828 7.793 1.00 92.25 100 ILE A O 1
ATOM 839 N N . ASP A 1 101 ? 0.689 -3.565 9.597 1.00 90.81 101 ASP A N 1
ATOM 840 C CA . ASP A 1 101 ? -0.312 -4.567 9.202 1.00 90.81 101 ASP A CA 1
ATOM 841 C C . ASP A 1 101 ? -1.127 -4.097 7.992 1.00 90.81 101 ASP A C 1
ATOM 843 O O . ASP A 1 101 ? -1.232 -4.812 7.001 1.00 90.81 101 ASP A O 1
ATOM 847 N N . ASP A 1 102 ? -1.603 -2.853 8.030 1.00 92.12 102 ASP A N 1
ATOM 848 C CA . ASP A 1 102 ? -2.298 -2.229 6.901 1.00 92.12 102 ASP A CA 1
ATOM 849 C C . ASP A 1 102 ? -1.395 -2.069 5.668 1.00 92.12 102 ASP A C 1
ATOM 851 O O . ASP A 1 102 ? -1.848 -2.238 4.537 1.00 92.12 102 ASP A O 1
ATOM 855 N N . ALA A 1 103 ? -0.111 -1.768 5.880 1.00 92.94 103 ALA A N 1
ATOM 856 C CA . ALA A 1 103 ? 0.890 -1.726 4.821 1.00 92.94 103 ALA A CA 1
ATOM 857 C C . ALA A 1 103 ? 1.078 -3.098 4.179 1.00 92.94 103 ALA A C 1
ATOM 859 O O . ALA A 1 103 ? 1.085 -3.199 2.959 1.00 92.94 103 ALA A O 1
ATOM 860 N N . HIS A 1 104 ? 1.204 -4.148 4.989 1.00 91.81 104 HIS A N 1
ATOM 861 C CA . HIS A 1 104 ? 1.356 -5.510 4.499 1.00 91.81 104 HIS A CA 1
ATOM 862 C C . HIS A 1 104 ? 0.163 -5.941 3.640 1.00 91.81 104 HIS A C 1
ATOM 864 O O . HIS A 1 104 ? 0.361 -6.390 2.511 1.00 91.81 104 HIS A O 1
ATOM 870 N N . ASP A 1 105 ? -1.060 -5.752 4.141 1.00 89.38 105 ASP A N 1
ATOM 871 C CA . ASP A 1 105 ? -2.278 -6.131 3.417 1.00 89.38 105 ASP A CA 1
ATOM 872 C C . ASP A 1 105 ? -2.422 -5.337 2.113 1.00 89.38 105 ASP A C 1
ATOM 874 O O . ASP A 1 105 ? -2.804 -5.890 1.084 1.00 89.38 105 ASP A O 1
ATOM 878 N N . TRP A 1 106 ? -2.051 -4.055 2.120 1.00 93.00 106 TRP A N 1
ATOM 879 C CA . TRP A 1 106 ? -2.014 -3.237 0.911 1.00 93.00 106 TRP A CA 1
ATOM 880 C C . TRP A 1 106 ? -0.958 -3.698 -0.089 1.00 93.00 106 TRP A C 1
ATOM 882 O O . TRP A 1 106 ? -1.290 -3.908 -1.253 1.00 93.00 106 TRP A O 1
ATOM 892 N N . LEU A 1 107 ? 0.294 -3.880 0.327 1.00 91.38 107 LEU A N 1
ATOM 893 C CA . LEU A 1 107 ? 1.374 -4.298 -0.569 1.00 91.38 107 LEU A CA 1
ATOM 894 C C . LEU A 1 107 ? 1.051 -5.649 -1.219 1.00 91.38 107 LEU A C 1
ATOM 896 O O . LEU A 1 107 ? 1.259 -5.803 -2.419 1.00 91.38 107 LEU A O 1
ATOM 900 N N . ALA A 1 108 ? 0.433 -6.572 -0.476 1.00 86.50 108 ALA A N 1
ATOM 901 C CA . ALA A 1 108 ? -0.036 -7.864 -0.981 1.00 86.50 108 ALA A CA 1
ATOM 902 C C . ALA A 1 108 ? -1.059 -7.784 -2.123 1.00 86.50 108 ALA A C 1
ATOM 904 O O . ALA A 1 108 ? -1.233 -8.764 -2.845 1.00 86.50 108 ALA A O 1
ATOM 905 N N . THR A 1 109 ? -1.720 -6.641 -2.319 1.00 85.75 109 THR A N 1
ATOM 906 C CA . THR A 1 109 ? -2.723 -6.483 -3.385 1.00 85.75 109 THR A CA 1
ATOM 907 C C . THR A 1 109 ? -2.124 -6.150 -4.751 1.00 85.75 109 THR A C 1
ATOM 909 O O . THR A 1 109 ? -2.790 -6.371 -5.760 1.00 85.75 109 THR A O 1
ATOM 912 N N . TRP A 1 110 ? -0.899 -5.616 -4.815 1.00 87.50 110 TRP A N 1
ATOM 913 C CA . TRP A 1 110 ? -0.358 -5.060 -6.066 1.00 87.50 110 TRP A CA 1
ATOM 914 C C . TRP A 1 110 ? 1.147 -5.265 -6.271 1.00 87.50 110 TRP A C 1
ATOM 916 O O . TRP A 1 110 ? 1.617 -5.227 -7.415 1.00 87.50 110 TRP A O 1
ATOM 926 N N . LEU A 1 111 ? 1.914 -5.449 -5.194 1.00 86.56 111 LEU A N 1
ATOM 927 C CA . LEU A 1 111 ? 3.354 -5.660 -5.256 1.00 86.56 111 LEU A CA 1
ATOM 928 C C . LEU A 1 111 ? 3.652 -7.140 -5.516 1.00 86.56 111 LEU A C 1
ATOM 930 O O . LEU A 1 111 ? 2.953 -8.020 -5.019 1.00 86.56 111 LEU A O 1
ATOM 934 N N . ASP A 1 112 ? 4.703 -7.420 -6.293 1.00 85.38 112 ASP A N 1
ATOM 935 C CA . ASP A 1 112 ? 5.089 -8.801 -6.585 1.00 85.38 112 ASP A CA 1
ATOM 936 C C . ASP A 1 112 ? 5.374 -9.574 -5.278 1.00 85.38 112 ASP A C 1
ATOM 938 O O . ASP A 1 112 ? 6.104 -9.059 -4.416 1.00 85.38 112 ASP A O 1
ATOM 942 N N . PRO A 1 113 ? 4.834 -10.801 -5.114 1.00 85.38 113 PRO A N 1
ATOM 943 C CA . PRO A 1 113 ? 5.035 -11.610 -3.914 1.00 85.38 113 PRO A CA 1
ATOM 944 C C . PRO A 1 113 ? 6.503 -11.818 -3.543 1.00 85.38 113 PRO A C 1
ATOM 946 O O . PRO A 1 113 ? 6.811 -11.975 -2.362 1.00 85.38 113 PRO A O 1
ATOM 949 N N . TRP A 1 114 ? 7.419 -11.787 -4.514 1.00 86.25 114 TRP A N 1
ATOM 950 C CA . TRP A 1 114 ? 8.850 -11.880 -4.258 1.00 86.25 114 TRP A CA 1
ATOM 951 C C . TRP A 1 114 ? 9.373 -10.690 -3.439 1.00 86.25 114 TRP A C 1
ATOM 953 O O . TRP A 1 114 ? 10.085 -10.898 -2.453 1.00 86.25 114 TRP A O 1
ATOM 963 N N . PHE A 1 115 ? 8.977 -9.451 -3.767 1.00 86.06 115 PHE A N 1
ATOM 964 C CA . PHE A 1 115 ? 9.367 -8.271 -2.977 1.00 86.06 115 PHE A CA 1
ATOM 965 C C . PHE A 1 115 ? 8.796 -8.350 -1.564 1.00 86.06 115 PHE A C 1
ATOM 967 O O . PHE A 1 115 ? 9.491 -8.034 -0.599 1.00 86.06 115 PHE A O 1
ATOM 974 N N . ILE A 1 116 ? 7.553 -8.818 -1.434 1.00 87.25 116 ILE A N 1
ATOM 975 C CA . ILE A 1 116 ? 6.899 -8.991 -0.134 1.00 87.25 116 ILE A CA 1
ATOM 976 C C . ILE A 1 116 ? 7.633 -10.049 0.686 1.00 87.25 116 ILE A C 1
ATOM 978 O O . ILE A 1 116 ? 7.986 -9.793 1.833 1.00 87.25 116 ILE A O 1
ATOM 982 N N . GLY A 1 117 ? 7.928 -11.210 0.100 1.00 86.38 117 GLY A N 1
ATOM 983 C CA . GLY A 1 117 ? 8.690 -12.271 0.755 1.00 86.38 117 GLY A CA 1
ATOM 984 C C . GLY A 1 117 ? 10.068 -11.789 1.209 1.00 86.38 117 GLY A C 1
ATOM 985 O O . GLY A 1 117 ? 10.493 -12.082 2.329 1.00 86.38 117 GLY A O 1
ATOM 986 N N . ARG A 1 118 ? 10.744 -10.975 0.389 1.00 87.50 118 ARG A N 1
ATOM 987 C CA . ARG A 1 118 ? 12.036 -10.386 0.748 1.00 87.50 118 ARG A CA 1
ATOM 988 C C . ARG A 1 118 ? 11.913 -9.374 1.884 1.00 87.50 118 ARG A C 1
ATOM 990 O O . ARG A 1 118 ? 12.696 -9.439 2.832 1.00 87.50 118 ARG A O 1
ATOM 997 N N . TRP A 1 119 ? 10.928 -8.487 1.830 1.00 89.81 119 TRP A N 1
ATOM 998 C CA . TRP A 1 119 ? 10.644 -7.524 2.893 1.00 89.81 119 TRP A CA 1
ATOM 999 C C . TRP A 1 119 ? 10.292 -8.215 4.219 1.00 89.81 119 TRP A C 1
ATOM 1001 O O . TRP A 1 119 ? 10.809 -7.846 5.272 1.00 89.81 119 TRP A O 1
ATOM 1011 N N . LEU A 1 120 ? 9.501 -9.288 4.160 1.00 90.19 120 LEU A N 1
ATOM 1012 C CA . LEU A 1 120 ? 9.142 -10.124 5.306 1.00 90.19 120 LEU A CA 1
ATOM 1013 C C . LEU A 1 120 ? 10.289 -11.007 5.814 1.00 90.19 120 LEU A C 1
ATOM 1015 O O . LEU A 1 120 ? 10.215 -11.493 6.939 1.00 90.19 120 LEU A O 1
ATOM 1019 N N . SER A 1 121 ? 11.351 -11.234 5.036 1.00 87.06 121 SER A N 1
ATOM 1020 C CA . SER A 1 121 ? 12.527 -11.970 5.532 1.00 87.06 121 SER A CA 1
ATOM 1021 C C . SER A 1 121 ? 13.290 -11.187 6.610 1.00 87.06 121 SER A C 1
ATOM 1023 O O . SER A 1 121 ? 13.983 -11.771 7.448 1.00 87.06 121 SER A O 1
ATOM 1025 N N . ASP A 1 122 ? 13.092 -9.869 6.653 1.00 88.69 122 ASP A N 1
ATOM 1026 C CA . ASP A 1 122 ? 13.701 -8.985 7.630 1.00 88.69 122 ASP A CA 1
ATOM 1027 C C . ASP A 1 122 ? 13.215 -9.242 9.064 1.00 88.69 122 ASP A C 1
ATOM 1029 O O . ASP A 1 122 ? 12.004 -9.252 9.320 1.00 88.69 122 ASP A O 1
ATOM 1033 N N . PRO A 1 123 ? 14.130 -9.392 10.037 1.00 89.56 123 PRO A N 1
ATOM 1034 C CA . PRO A 1 123 ? 13.758 -9.500 11.441 1.00 89.56 123 PRO A CA 1
ATOM 1035 C C . PRO A 1 123 ? 12.940 -8.301 11.937 1.00 89.56 123 PRO A C 1
ATOM 1037 O O . PRO A 1 123 ? 11.900 -8.507 12.559 1.00 89.56 123 PRO A O 1
ATOM 1040 N N . ARG A 1 124 ? 13.325 -7.060 11.600 1.00 88.38 124 ARG A N 1
ATOM 1041 C CA . ARG A 1 124 ? 12.628 -5.857 12.086 1.00 88.38 124 ARG A CA 1
ATOM 1042 C C . ARG A 1 124 ? 11.199 -5.770 11.540 1.00 88.38 124 ARG A C 1
ATOM 1044 O O . ARG A 1 124 ? 10.293 -5.438 12.308 1.00 88.38 124 ARG A O 1
ATOM 1051 N N . THR A 1 125 ? 10.967 -6.101 10.271 1.00 89.94 125 THR A N 1
ATOM 1052 C CA . THR A 1 125 ? 9.609 -6.182 9.700 1.00 89.94 125 THR A CA 1
ATOM 1053 C C . THR A 1 125 ? 8.765 -7.251 10.401 1.00 89.94 125 THR A C 1
ATOM 1055 O O . THR A 1 125 ? 7.632 -6.976 10.81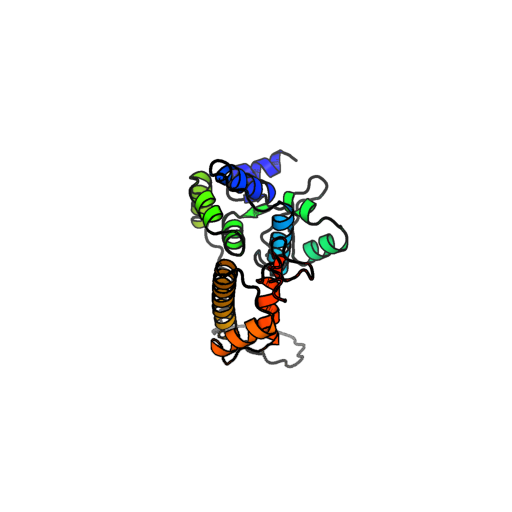0 1.00 89.94 125 THR A O 1
ATOM 1058 N N . ARG A 1 126 ? 9.310 -8.460 10.608 1.00 89.94 126 ARG A N 1
ATOM 1059 C CA . ARG A 1 126 ? 8.590 -9.549 11.299 1.00 89.94 126 ARG A CA 1
ATOM 1060 C C . ARG A 1 126 ? 8.261 -9.202 12.742 1.00 89.94 126 ARG A C 1
ATOM 1062 O O . ARG A 1 126 ? 7.137 -9.439 13.182 1.00 89.94 126 ARG A O 1
ATOM 1069 N N . GLU A 1 127 ? 9.211 -8.620 13.463 1.00 89.62 127 GLU A N 1
ATOM 1070 C CA . GLU A 1 127 ? 9.024 -8.161 14.838 1.00 89.62 127 GLU A CA 1
ATOM 1071 C C . GLU A 1 127 ? 7.942 -7.086 14.928 1.00 89.62 127 GLU A C 1
ATOM 1073 O O . GLU A 1 127 ? 7.076 -7.165 15.798 1.00 89.62 127 GLU A O 1
ATOM 1078 N N . ALA A 1 128 ? 7.935 -6.117 14.010 1.00 89.56 128 ALA A N 1
ATOM 1079 C CA . ALA A 1 128 ? 6.921 -5.068 13.975 1.00 89.56 128 ALA A CA 1
ATOM 1080 C C . ALA A 1 128 ? 5.513 -5.626 13.696 1.00 89.56 128 ALA A C 1
ATOM 1082 O O . ALA A 1 128 ? 4.552 -5.254 14.379 1.00 89.56 128 ALA A O 1
ATOM 1083 N N . LEU A 1 129 ? 5.382 -6.564 12.750 1.00 89.69 129 LEU A N 1
ATOM 1084 C CA . LEU A 1 129 ? 4.115 -7.257 12.486 1.00 89.69 129 LEU A CA 1
ATOM 1085 C C . LEU A 1 129 ? 3.666 -8.102 13.686 1.00 89.69 129 LEU A C 1
ATOM 1087 O O . LEU A 1 129 ? 2.490 -8.078 14.055 1.00 89.69 129 LEU A O 1
ATOM 1091 N N . ALA A 1 130 ? 4.588 -8.820 14.331 1.00 88.38 130 ALA A N 1
ATOM 1092 C CA . ALA A 1 130 ? 4.298 -9.597 15.533 1.00 88.38 130 ALA A CA 1
ATOM 1093 C C . ALA A 1 130 ? 3.865 -8.699 16.704 1.00 88.38 130 ALA A C 1
ATOM 1095 O O . ALA A 1 130 ? 2.896 -9.020 17.393 1.00 88.38 130 ALA A O 1
ATOM 1096 N N . ALA A 1 131 ? 4.528 -7.556 16.899 1.00 87.25 131 ALA A N 1
ATOM 1097 C CA . ALA A 1 131 ? 4.181 -6.576 17.922 1.00 87.25 131 ALA A CA 1
ATOM 1098 C C . ALA A 1 131 ? 2.762 -6.032 17.717 1.00 87.25 131 ALA A C 1
ATOM 1100 O O . ALA A 1 131 ? 1.987 -5.985 18.670 1.00 87.25 131 ALA A O 1
ATOM 1101 N N . ILE A 1 132 ? 2.381 -5.710 16.476 1.00 85.81 132 ILE A N 1
ATOM 1102 C CA . ILE A 1 132 ? 1.006 -5.300 16.172 1.00 85.81 132 ILE A CA 1
ATOM 1103 C C . ILE A 1 132 ? -0.001 -6.414 16.470 1.00 85.81 132 ILE A C 1
ATOM 1105 O O . ILE A 1 132 ? -1.051 -6.135 17.045 1.00 85.81 132 ILE A O 1
ATOM 1109 N N . ARG A 1 133 ? 0.290 -7.664 16.098 1.00 83.06 133 ARG A N 1
ATOM 1110 C CA . ARG A 1 133 ? -0.634 -8.792 16.316 1.00 83.06 133 ARG A CA 1
ATOM 1111 C C . ARG A 1 133 ? -0.886 -9.086 17.797 1.00 83.06 133 ARG A C 1
ATOM 1113 O O . ARG A 1 133 ? -1.924 -9.650 18.122 1.00 83.06 133 ARG A O 1
ATOM 1120 N N . ARG A 1 134 ? 0.047 -8.703 18.674 1.00 80.81 134 ARG A N 1
ATOM 1121 C CA . ARG A 1 134 ? -0.086 -8.804 20.136 1.00 80.81 134 ARG A CA 1
ATOM 1122 C C . ARG A 1 134 ? -0.911 -7.672 20.747 1.00 80.81 134 ARG A C 1
ATOM 1124 O O . ARG A 1 134 ? -1.356 -7.806 21.882 1.00 80.81 134 ARG A O 1
ATOM 1131 N N . LEU A 1 135 ? -1.115 -6.564 20.030 1.00 76.62 135 LEU A N 1
ATOM 1132 C CA . LEU A 1 135 ? -2.022 -5.521 20.495 1.00 76.62 135 LEU A CA 1
ATOM 1133 C C . LEU A 1 135 ? -3.457 -6.058 20.451 1.00 76.62 135 LEU A C 1
ATOM 1135 O O . LEU A 1 135 ? -3.811 -6.742 19.486 1.00 76.62 135 LEU A O 1
ATOM 1139 N N . PRO A 1 136 ? -4.305 -5.731 21.444 1.00 63.38 136 PRO A N 1
ATOM 1140 C CA . PRO A 1 136 ? -5.707 -6.112 21.412 1.00 63.38 136 PRO A CA 1
ATOM 1141 C C . PRO A 1 136 ? -6.308 -5.668 20.081 1.00 63.38 136 PRO A C 1
ATOM 1143 O O . PRO A 1 136 ? -6.324 -4.471 19.765 1.00 63.38 136 PRO A O 1
ATOM 1146 N N . ARG A 1 137 ? -6.781 -6.628 19.276 1.00 55.06 137 ARG A N 1
ATOM 1147 C CA . ARG A 1 137 ? -7.608 -6.312 18.113 1.00 55.06 137 ARG A CA 1
ATOM 1148 C C . ARG A 1 137 ? -8.802 -5.550 18.664 1.00 55.06 137 ARG A C 1
ATOM 1150 O O . ARG A 1 137 ? -9.649 -6.139 19.324 1.00 55.06 137 ARG A O 1
ATOM 1157 N N . ARG A 1 138 ? -8.856 -4.236 18.433 1.00 49.78 138 ARG A N 1
ATOM 1158 C CA . ARG A 1 138 ? -10.089 -3.478 18.638 1.00 49.78 138 ARG A CA 1
ATOM 1159 C C . ARG A 1 138 ? -11.108 -4.111 17.706 1.00 49.78 138 ARG A C 1
ATOM 1161 O O . ARG A 1 138 ? -11.024 -3.927 16.493 1.00 49.78 138 ARG A O 1
ATOM 1168 N N . THR A 1 139 ? -11.986 -4.918 18.285 1.00 35.38 139 THR A N 1
ATOM 1169 C CA . THR A 1 139 ? -13.155 -5.482 17.635 1.00 35.38 139 THR A CA 1
ATOM 1170 C C . THR A 1 139 ? -13.829 -4.359 16.863 1.00 35.38 139 THR A C 1
ATOM 1172 O O . THR A 1 139 ? -14.143 -3.296 17.406 1.00 35.38 139 THR A O 1
ATOM 1175 N N . ALA A 1 140 ? -13.996 -4.565 15.557 1.00 35.56 140 ALA A N 1
ATOM 1176 C CA . ALA A 1 140 ? -15.030 -3.846 14.840 1.00 35.56 140 ALA A CA 1
ATOM 1177 C C . ALA A 1 140 ? -16.343 -4.067 15.612 1.00 35.56 140 ALA A C 1
ATOM 1179 O O . ALA A 1 140 ? -16.528 -5.162 16.146 1.00 35.56 140 ALA A O 1
ATOM 1180 N N . PRO A 1 141 ? -17.231 -3.066 15.725 1.00 35.31 141 PRO A N 1
ATOM 1181 C CA . PRO A 1 141 ? -18.533 -3.307 16.320 1.00 35.31 141 PRO A CA 1
ATOM 1182 C C . PRO A 1 141 ? -19.235 -4.368 15.473 1.00 35.31 141 PRO A C 1
ATOM 1184 O O . PRO A 1 141 ? -19.583 -4.119 14.318 1.00 35.31 141 PRO A O 1
ATOM 1187 N N . THR A 1 142 ? -19.368 -5.559 16.047 1.00 32.44 142 THR A N 1
ATOM 1188 C CA . THR A 1 142 ? -20.274 -6.602 15.594 1.00 32.44 142 THR A CA 1
ATOM 1189 C C . THR A 1 142 ? -21.661 -5.972 15.530 1.00 32.44 142 THR A C 1
ATOM 1191 O O . THR A 1 142 ? -22.157 -5.461 16.533 1.00 32.44 142 THR A O 1
ATOM 1194 N N . MET A 1 143 ? -22.269 -5.942 14.343 1.00 40.28 143 MET A N 1
ATOM 1195 C CA . MET A 1 143 ? -23.712 -5.760 14.242 1.00 40.28 143 MET A CA 1
ATOM 1196 C C . MET A 1 143 ? -24.346 -7.032 14.801 1.00 40.28 143 MET A C 1
ATOM 1198 O O . MET A 1 143 ? -24.512 -8.008 14.077 1.00 40.28 143 MET A O 1
ATOM 1202 N N . GLU A 1 144 ? -24.635 -7.045 16.100 1.00 31.94 144 GLU A N 1
ATOM 1203 C CA . GLU A 1 144 ? -25.516 -8.052 16.675 1.00 31.94 144 GLU A CA 1
ATOM 1204 C C . GLU A 1 144 ? -26.964 -7.646 16.410 1.00 31.94 144 GLU A C 1
ATOM 1206 O O . GLU A 1 144 ? -27.466 -6.632 16.899 1.00 31.94 144 GLU A O 1
ATOM 1211 N N . ALA A 1 145 ? -27.622 -8.455 15.586 1.00 36.28 145 ALA A N 1
ATOM 1212 C CA . ALA A 1 145 ? -29.063 -8.549 15.530 1.00 36.28 145 ALA A CA 1
ATOM 1213 C C . ALA A 1 145 ? -29.533 -9.503 16.641 1.00 36.28 145 ALA A C 1
ATOM 1215 O O . ALA A 1 145 ? -29.056 -10.632 16.713 1.00 36.28 145 ALA A O 1
ATOM 1216 N N . GLY A 1 146 ? -30.516 -9.073 17.439 1.00 34.12 146 GLY A N 1
ATOM 1217 C CA . GLY A 1 146 ? -31.464 -9.989 18.084 1.00 34.12 146 GLY A CA 1
ATOM 1218 C C . GLY A 1 146 ? -31.522 -10.006 19.616 1.00 34.12 146 GLY A C 1
ATOM 1219 O O . GLY A 1 146 ? -31.001 -10.911 20.247 1.00 34.12 146 GLY A O 1
ATOM 1220 N N . SER A 1 147 ? -32.339 -9.096 20.159 1.00 33.03 147 SER A N 1
ATOM 1221 C CA . SER A 1 147 ? -33.311 -9.335 21.247 1.00 33.03 147 SER A CA 1
ATOM 1222 C C . SER A 1 147 ? -32.844 -9.647 22.679 1.00 33.03 147 SER A C 1
ATOM 1224 O O . SER A 1 147 ? -32.621 -10.798 23.038 1.00 33.03 147 SER A O 1
ATOM 1226 N N . ARG A 1 148 ? -32.988 -8.649 23.568 1.00 31.52 148 ARG A N 1
ATOM 1227 C CA . ARG A 1 148 ? -34.095 -8.555 24.557 1.00 31.52 148 ARG A CA 1
ATOM 1228 C C . ARG A 1 148 ? -33.955 -7.284 25.416 1.00 31.52 148 ARG A C 1
ATOM 1230 O O . ARG A 1 148 ? -33.031 -7.165 26.210 1.00 31.52 148 ARG A O 1
ATOM 1237 N N . THR A 1 149 ? -34.904 -6.360 25.276 1.00 35.81 149 THR A N 1
ATOM 1238 C CA . THR A 1 149 ? -35.252 -5.326 26.277 1.00 35.81 149 THR A CA 1
ATOM 1239 C C . THR A 1 149 ? -36.142 -5.954 27.369 1.00 35.81 149 THR A C 1
ATOM 1241 O O . THR A 1 149 ? -36.743 -6.998 27.099 1.00 35.81 149 THR A O 1
ATOM 1244 N N . PRO A 1 150 ? -36.234 -5.390 28.595 1.00 38.69 150 PRO A N 1
ATOM 1245 C CA . PRO A 1 150 ? -37.033 -4.176 28.879 1.00 38.69 150 PRO A CA 1
ATOM 1246 C C . PRO A 1 150 ? -36.286 -3.202 29.836 1.00 38.69 150 PRO A C 1
ATOM 1248 O O . PRO A 1 150 ? -35.294 -3.582 30.436 1.00 38.69 150 PRO A O 1
ATOM 1251 N N . ALA A 1 151 ? -36.614 -1.924 30.032 1.00 28.56 151 ALA A N 1
ATOM 1252 C CA . ALA A 1 151 ? -37.835 -1.152 29.840 1.00 28.56 151 ALA A CA 1
ATOM 1253 C C . ALA A 1 151 ? -37.492 0.330 29.550 1.00 28.56 151 ALA A C 1
ATOM 1255 O O . ALA A 1 151 ? -36.453 0.834 29.974 1.00 28.56 151 ALA A O 1
ATOM 1256 N N . SER A 1 152 ? -38.397 1.016 28.848 1.00 36.12 152 SER A N 1
ATOM 1257 C CA . SER A 1 152 ? -38.422 2.479 28.658 1.00 36.12 152 SER A CA 1
ATOM 1258 C C . SER A 1 152 ? -39.264 3.152 29.763 1.00 36.12 152 SER A C 1
ATOM 1260 O O . SER A 1 152 ? -39.997 2.440 30.453 1.00 36.12 152 SER A O 1
ATOM 1262 N N . PRO A 1 153 ? -39.188 4.489 29.955 1.00 39.66 153 PRO A N 1
ATOM 1263 C CA . PRO A 1 153 ? -40.095 5.438 29.253 1.00 39.66 153 PRO A CA 1
ATOM 1264 C C . PRO A 1 153 ? -39.387 6.778 28.873 1.00 39.66 153 PRO A C 1
ATOM 1266 O O . PRO A 1 153 ? -38.338 7.067 29.430 1.00 39.66 153 PRO A O 1
ATOM 1269 N N . ALA A 1 154 ? -39.818 7.692 27.987 1.00 29.98 154 ALA A N 1
ATOM 1270 C CA . ALA A 1 154 ? -40.858 7.802 26.954 1.00 29.98 154 ALA A CA 1
ATOM 1271 C C . ALA A 1 154 ? -40.595 9.077 26.076 1.00 29.98 154 ALA A C 1
ATOM 1273 O O . ALA A 1 154 ? -40.369 10.135 26.649 1.00 29.98 154 ALA A O 1
ATOM 1274 N N . LEU A 1 155 ? -40.676 8.934 24.729 1.00 30.36 155 LEU A N 1
ATOM 1275 C CA . LEU A 1 155 ? -41.297 9.782 23.652 1.00 30.36 155 LEU A CA 1
ATOM 1276 C C . LEU A 1 155 ? -40.910 11.271 23.379 1.00 30.36 155 LEU A C 1
ATOM 1278 O O . LEU A 1 155 ? -40.382 11.915 24.279 1.00 30.36 155 LEU A O 1
ATOM 1282 N N . PRO A 1 156 ? -41.248 11.882 22.194 1.00 38.84 156 PRO A N 1
ATOM 1283 C CA . PRO A 1 156 ? -41.881 11.370 20.943 1.00 38.84 156 PRO A CA 1
ATOM 1284 C C . PRO A 1 156 ? -41.086 11.671 19.624 1.00 38.84 156 PRO A C 1
ATOM 1286 O O . PRO A 1 156 ? -40.294 12.602 19.553 1.00 38.84 156 PRO A O 1
ATOM 1289 N N . LEU A 1 157 ? -41.100 10.787 18.614 1.00 27.27 157 LEU A N 1
ATOM 1290 C CA . LEU A 1 157 ? -41.970 10.730 17.410 1.00 27.27 157 LEU A CA 1
ATOM 1291 C C . LEU A 1 157 ? -41.694 11.786 16.308 1.00 27.27 157 LEU A C 1
ATOM 1293 O O . LEU A 1 157 ? -42.198 12.898 16.387 1.00 27.27 157 LEU A O 1
ATOM 1297 N N . VAL A 1 158 ? -41.011 11.376 15.227 1.00 29.70 158 VAL A N 1
ATOM 1298 C CA . VAL A 1 158 ? -41.413 11.692 13.838 1.00 29.70 158 VAL A CA 1
ATOM 1299 C C . VAL A 1 158 ? -41.078 10.478 12.964 1.00 29.70 158 VAL A C 1
ATOM 1301 O O . VAL A 1 158 ? -39.913 10.139 12.760 1.00 29.70 158 VAL A O 1
ATOM 1304 N N . GLU A 1 159 ? -42.123 9.808 12.487 1.00 27.12 159 GLU A N 1
ATOM 1305 C CA . GLU A 1 159 ? -42.071 8.769 11.464 1.00 27.12 159 GLU A CA 1
ATOM 1306 C C . GLU A 1 159 ? -41.829 9.392 10.085 1.00 27.12 159 GLU A C 1
ATOM 1308 O O . GLU A 1 159 ? -42.464 10.377 9.718 1.00 27.12 159 GLU A O 1
ATOM 1313 N N . ASN A 1 160 ? -40.951 8.776 9.295 1.00 26.30 160 ASN A N 1
ATOM 1314 C CA . ASN A 1 160 ? -41.115 8.724 7.846 1.00 26.30 160 ASN A CA 1
ATOM 1315 C C . ASN A 1 160 ? -40.485 7.428 7.312 1.00 26.30 160 ASN A C 1
ATOM 1317 O O . ASN A 1 160 ? -39.288 7.318 7.062 1.00 26.30 160 ASN A O 1
ATOM 1321 N N . THR A 1 161 ? -41.338 6.412 7.285 1.00 27.75 161 THR A N 1
ATOM 1322 C CA . THR A 1 161 ? -41.585 5.437 6.216 1.00 27.7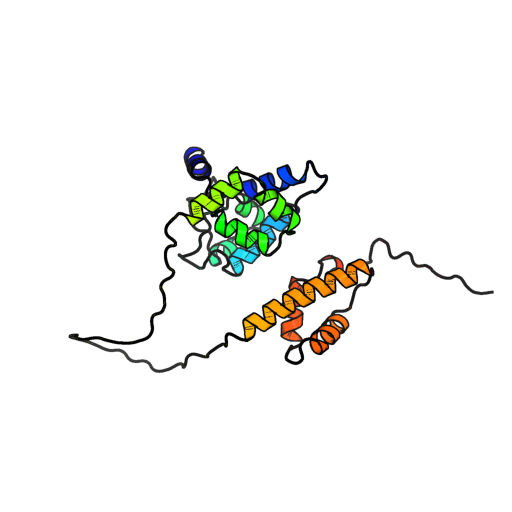5 161 THR A CA 1
ATOM 1323 C C . THR A 1 161 ? -40.456 5.122 5.218 1.00 27.75 161 THR A C 1
ATOM 1325 O O . THR A 1 161 ? -40.154 5.889 4.313 1.00 27.75 161 THR A O 1
ATOM 1328 N N . SER A 1 162 ? -39.995 3.870 5.322 1.00 30.11 162 SER A N 1
ATOM 1329 C CA . SER A 1 162 ? -39.748 2.911 4.232 1.00 30.11 162 SER A CA 1
ATOM 1330 C C . SER A 1 162 ? -38.710 3.233 3.145 1.00 30.11 162 SER A C 1
ATOM 1332 O O . SER A 1 162 ? -38.978 3.918 2.163 1.00 30.11 162 SER A O 1
ATOM 1334 N N . ALA A 1 163 ? -37.576 2.533 3.227 1.00 26.56 163 ALA A N 1
ATOM 1335 C CA . ALA A 1 163 ? -36.956 1.905 2.062 1.00 26.56 163 ALA A CA 1
ATOM 1336 C C . ALA A 1 163 ? -36.322 0.577 2.509 1.00 26.56 163 ALA A C 1
ATOM 1338 O O . ALA A 1 163 ? -35.478 0.548 3.404 1.00 26.56 163 ALA A O 1
ATOM 1339 N N . ALA A 1 164 ? -36.782 -0.529 1.924 1.00 28.42 164 ALA A N 1
ATOM 1340 C CA . ALA A 1 164 ? -36.301 -1.876 2.208 1.00 28.42 164 ALA A CA 1
ATOM 1341 C C . ALA A 1 164 ? -34.776 -2.005 1.984 1.00 28.42 164 ALA A C 1
ATOM 1343 O O . ALA A 1 164 ? -34.245 -1.407 1.042 1.00 28.42 164 ALA A O 1
ATOM 1344 N N . PRO A 1 165 ? -34.054 -2.809 2.787 1.00 31.56 165 PRO A N 1
ATOM 1345 C CA . PRO A 1 165 ? -32.652 -3.082 2.529 1.00 31.56 165 PRO A CA 1
ATOM 1346 C C . PRO A 1 165 ? -32.533 -4.043 1.342 1.00 31.56 165 PRO A C 1
ATOM 1348 O O . PRO A 1 165 ? -32.950 -5.198 1.400 1.00 31.56 165 PRO A O 1
ATOM 1351 N N . VAL A 1 166 ? -31.934 -3.556 0.256 1.00 36.06 166 VAL A N 1
ATOM 1352 C CA . VAL A 1 166 ? -31.479 -4.388 -0.858 1.00 36.06 166 VAL A CA 1
ATOM 1353 C C . VAL A 1 166 ? -30.321 -5.250 -0.360 1.00 36.06 166 VAL A C 1
ATOM 1355 O O . VAL A 1 166 ? -29.211 -4.767 -0.133 1.00 36.06 166 VAL A O 1
ATOM 1358 N N . THR A 1 167 ? -30.580 -6.541 -0.185 1.00 32.50 167 THR A N 1
ATOM 1359 C CA . THR A 1 167 ? -29.563 -7.581 -0.016 1.00 32.50 167 THR A CA 1
ATOM 1360 C C . THR A 1 167 ? -28.696 -7.666 -1.274 1.00 32.50 167 THR A C 1
ATOM 1362 O O . THR A 1 167 ? -29.119 -8.241 -2.274 1.00 32.50 167 THR A O 1
ATOM 1365 N N . TYR A 1 168 ? -27.473 -7.131 -1.232 1.00 31.41 168 TYR A N 1
ATOM 1366 C CA . TYR A 1 168 ? -26.416 -7.543 -2.160 1.00 31.41 168 TYR A CA 1
ATOM 1367 C C . TYR A 1 168 ? -25.689 -8.749 -1.565 1.00 31.41 168 TYR A C 1
ATOM 1369 O O . TYR A 1 168 ? -25.100 -8.676 -0.487 1.00 31.41 168 TYR A O 1
ATOM 1377 N N . GLY A 1 169 ? -25.836 -9.882 -2.251 1.00 34.66 169 GLY A N 1
ATOM 1378 C CA . GLY A 1 169 ? -25.442 -11.205 -1.791 1.00 34.66 169 GLY A CA 1
ATOM 1379 C C . GLY A 1 169 ? -23.934 -11.443 -1.790 1.00 34.66 169 GLY A C 1
ATOM 1380 O O . GLY A 1 169 ? -23.217 -11.071 -2.716 1.00 34.66 169 GLY A O 1
ATOM 1381 N N . ALA A 1 170 ? -23.487 -12.179 -0.775 1.00 40.97 170 ALA A N 1
ATOM 1382 C CA . ALA A 1 170 ? -22.126 -12.676 -0.578 1.00 40.97 170 ALA A CA 1
ATOM 1383 C C . ALA A 1 170 ? -21.537 -13.492 -1.757 1.00 40.97 170 ALA A C 1
ATOM 1385 O O . ALA A 1 170 ? -20.342 -13.772 -1.767 1.00 40.97 170 ALA A O 1
ATOM 1386 N N . GLY A 1 171 ? -22.338 -13.866 -2.763 1.00 46.47 171 GLY A N 1
ATOM 1387 C CA . GLY A 1 171 ? -21.866 -14.572 -3.963 1.00 46.47 171 GLY A CA 1
ATOM 1388 C C . GLY A 1 171 ? -21.123 -13.685 -4.968 1.00 46.47 171 GLY A C 1
ATOM 1389 O O . GLY A 1 171 ? -20.334 -14.183 -5.770 1.00 46.47 171 GLY A O 1
ATOM 1390 N N . ASP A 1 172 ? -21.331 -12.368 -4.914 1.00 52.75 172 ASP A N 1
ATOM 1391 C CA . ASP A 1 172 ? -20.817 -11.444 -5.927 1.00 52.75 172 ASP A CA 1
ATOM 1392 C C . ASP A 1 172 ? -19.321 -11.109 -5.732 1.00 52.75 172 ASP A C 1
ATOM 1394 O O . ASP A 1 172 ? -18.598 -10.836 -6.699 1.00 52.75 172 ASP A O 1
ATOM 1398 N N . ASP A 1 173 ? -18.843 -11.210 -4.489 1.00 59.78 173 ASP A N 1
ATOM 1399 C CA . ASP A 1 173 ? -17.432 -11.048 -4.128 1.00 59.78 173 ASP A CA 1
ATOM 1400 C C . ASP A 1 173 ? -16.602 -12.297 -4.452 1.00 59.78 173 ASP A C 1
ATOM 1402 O O . ASP A 1 173 ? -15.463 -12.168 -4.901 1.00 59.78 173 ASP A O 1
ATOM 1406 N N . ALA A 1 174 ? -17.170 -13.501 -4.320 1.00 67.00 174 ALA A N 1
ATOM 1407 C CA . ALA A 1 174 ? -16.481 -14.744 -4.677 1.00 67.00 174 ALA A CA 1
ATOM 1408 C C . ALA A 1 174 ? -16.178 -14.805 -6.183 1.00 67.00 174 ALA A C 1
ATOM 1410 O O . ALA A 1 174 ? -15.032 -15.009 -6.584 1.00 67.00 174 ALA A O 1
ATOM 1411 N N . LEU A 1 175 ? -17.176 -14.494 -7.020 1.00 71.19 175 LEU A N 1
ATOM 1412 C CA . LEU A 1 175 ? -17.007 -14.458 -8.475 1.00 71.19 175 LEU A CA 1
ATOM 1413 C C . LEU A 1 175 ? -15.989 -13.397 -8.913 1.00 71.19 175 LEU A C 1
ATOM 1415 O O . LEU A 1 175 ? -15.260 -13.596 -9.881 1.00 71.19 175 LEU A O 1
ATOM 1419 N N . LYS A 1 176 ? -15.908 -12.273 -8.193 1.00 75.31 176 LYS A N 1
ATOM 1420 C CA . LYS A 1 176 ? -14.893 -11.247 -8.444 1.00 75.31 176 LYS A CA 1
ATOM 1421 C C . LYS A 1 176 ? -13.487 -11.770 -8.137 1.00 75.31 176 LYS A C 1
ATOM 1423 O O . LYS A 1 176 ? -12.609 -11.613 -8.978 1.00 75.31 176 LYS A O 1
ATOM 1428 N N . VAL A 1 177 ? -13.281 -12.400 -6.981 1.00 70.94 177 VAL A N 1
ATOM 1429 C CA . VAL A 1 177 ? -11.971 -12.945 -6.581 1.00 70.94 177 VAL A CA 1
ATOM 1430 C C . VAL A 1 177 ? -11.508 -14.043 -7.543 1.00 70.94 177 VAL A C 1
ATOM 1432 O O . VAL A 1 177 ? -10.349 -14.044 -7.967 1.00 70.94 177 VAL A O 1
ATOM 1435 N N . ASP A 1 178 ? -12.405 -14.946 -7.940 1.00 77.12 178 ASP A N 1
ATOM 1436 C CA . ASP A 1 178 ? -12.074 -16.022 -8.880 1.00 77.12 178 ASP A CA 1
ATOM 1437 C C . ASP A 1 178 ? -11.782 -15.484 -10.286 1.00 77.12 178 ASP A C 1
ATOM 1439 O O . ASP A 1 178 ? -10.832 -15.928 -10.941 1.00 77.12 178 ASP A O 1
ATOM 1443 N N . LEU A 1 179 ? -12.521 -14.460 -10.724 1.00 79.00 179 LEU A N 1
ATOM 1444 C CA . LEU A 1 179 ? -12.253 -13.777 -11.984 1.00 79.00 179 LEU A CA 1
ATOM 1445 C C . LEU A 1 179 ? -10.911 -13.032 -11.966 1.00 79.00 179 LEU A C 1
ATOM 1447 O O . LEU A 1 179 ? -10.176 -13.087 -12.949 1.00 79.00 179 LEU A O 1
ATOM 1451 N N . GLU A 1 180 ? -10.556 -12.361 -10.869 1.00 77.50 180 GLU A N 1
ATOM 1452 C CA . GLU A 1 180 ? -9.263 -11.674 -10.723 1.00 77.50 180 GLU A CA 1
ATOM 1453 C C . GLU A 1 180 ? -8.091 -12.669 -10.781 1.00 77.50 180 GLU A C 1
ATOM 1455 O O . GLU A 1 180 ? -7.090 -12.431 -11.472 1.00 77.50 180 GLU A O 1
ATOM 1460 N N . ARG A 1 181 ? -8.230 -13.832 -10.130 1.00 75.00 181 ARG A N 1
ATOM 1461 C CA . ARG A 1 181 ? -7.242 -14.922 -10.208 1.00 75.00 181 ARG A CA 1
ATOM 1462 C C . ARG A 1 181 ? -7.107 -15.465 -11.625 1.00 75.00 181 ARG A C 1
ATOM 1464 O O . ARG A 1 181 ? -5.986 -15.625 -12.113 1.00 75.00 181 ARG A O 1
ATOM 1471 N N . TRP A 1 182 ? -8.230 -15.705 -12.299 1.00 89.12 182 TRP A N 1
ATOM 1472 C CA . TRP A 1 182 ? -8.225 -16.167 -13.683 1.00 89.12 182 TRP A CA 1
ATOM 1473 C C . TRP A 1 182 ? -7.579 -15.142 -14.620 1.00 89.12 182 TRP A C 1
ATOM 1475 O O . TRP A 1 182 ? -6.698 -15.508 -15.393 1.00 89.12 182 TRP A O 1
ATOM 1485 N N . ILE A 1 183 ? -7.929 -13.854 -14.505 1.00 84.44 183 ILE A N 1
ATOM 1486 C CA . ILE A 1 183 ? -7.353 -12.772 -15.321 1.00 84.44 183 ILE A CA 1
ATOM 1487 C C . ILE A 1 183 ? -5.836 -12.695 -15.118 1.00 84.44 183 ILE A C 1
ATOM 1489 O O . ILE A 1 183 ? -5.094 -12.543 -16.088 1.00 84.44 183 ILE A O 1
ATOM 1493 N N . SER A 1 184 ? -5.369 -12.841 -13.877 1.00 74.50 184 SER A N 1
ATOM 1494 C CA . SER A 1 184 ? -3.938 -12.830 -13.549 1.00 74.50 184 SER A CA 1
ATOM 1495 C C . SER A 1 184 ? -3.189 -13.968 -14.243 1.00 74.50 184 SER A C 1
ATOM 1497 O O . SER A 1 184 ? -2.161 -13.730 -14.882 1.00 74.50 184 SER A O 1
ATOM 1499 N N . LYS A 1 185 ? -3.734 -15.190 -14.182 1.00 75.94 185 LYS A N 1
ATOM 1500 C CA . LYS A 1 185 ? -3.162 -16.359 -14.861 1.00 75.94 185 LYS A CA 1
ATOM 1501 C C . LYS A 1 185 ? -3.203 -16.204 -16.383 1.00 75.94 185 LYS A C 1
ATOM 1503 O O . LYS A 1 185 ? -2.185 -16.367 -17.044 1.00 75.94 185 LYS A O 1
ATOM 1508 N N . PHE A 1 186 ? -4.343 -15.783 -16.923 1.00 83.31 186 PHE A N 1
ATOM 1509 C CA . PHE A 1 186 ? -4.529 -15.538 -18.350 1.00 83.31 186 PHE A CA 1
ATOM 1510 C C . PHE A 1 186 ? -3.520 -14.517 -18.901 1.00 83.31 186 PHE A C 1
ATOM 1512 O O . PHE A 1 186 ? -2.913 -14.740 -19.945 1.00 83.31 186 PHE A O 1
ATOM 1519 N N . ILE A 1 187 ? -3.282 -13.409 -18.192 1.00 81.69 187 ILE A N 1
ATOM 1520 C CA . ILE A 1 187 ? -2.282 -12.407 -18.592 1.00 81.69 187 ILE A CA 1
ATOM 1521 C C . ILE A 1 187 ? -0.866 -12.996 -18.565 1.00 81.69 187 ILE A C 1
ATOM 1523 O O . ILE A 1 187 ? -0.074 -12.699 -19.463 1.00 81.69 187 ILE A O 1
ATOM 1527 N N . ALA A 1 188 ? -0.534 -13.803 -17.553 1.00 71.62 188 ALA A N 1
ATOM 1528 C CA . ALA A 1 188 ? 0.772 -14.448 -17.448 1.00 71.62 188 ALA A CA 1
ATOM 1529 C C . ALA A 1 188 ? 1.019 -15.414 -18.619 1.00 71.62 188 ALA A C 1
ATOM 1531 O O . ALA A 1 188 ? 2.051 -15.303 -19.284 1.00 71.62 188 ALA A O 1
ATOM 1532 N N . ASP A 1 189 ? 0.040 -16.262 -18.938 1.00 73.69 189 ASP A N 1
ATOM 1533 C CA . ASP A 1 189 ? 0.116 -17.239 -20.031 1.00 73.69 189 ASP A CA 1
ATOM 1534 C C . ASP A 1 189 ? 0.273 -16.545 -21.396 1.00 73.69 189 ASP A C 1
ATOM 1536 O O . ASP A 1 189 ? 1.122 -16.905 -22.212 1.00 73.69 189 ASP A O 1
ATOM 1540 N N . GLN A 1 190 ? -0.487 -15.472 -21.630 1.00 82.00 190 GLN A N 1
ATOM 1541 C CA . GLN A 1 190 ? -0.411 -14.695 -22.870 1.00 82.00 190 GLN A CA 1
ATOM 1542 C C . GLN A 1 190 ? 0.923 -13.946 -23.008 1.00 82.00 190 GLN A C 1
ATOM 1544 O O . GLN A 1 190 ? 1.466 -13.851 -24.108 1.00 82.00 190 GLN A O 1
ATOM 1549 N N . ARG A 1 191 ? 1.499 -13.459 -21.900 1.00 73.69 191 ARG A N 1
ATOM 1550 C CA . ARG A 1 191 ? 2.842 -12.856 -21.902 1.00 73.69 191 ARG A CA 1
ATOM 1551 C C . ARG A 1 191 ? 3.932 -13.883 -22.181 1.00 73.69 191 ARG A C 1
ATOM 1553 O O . ARG A 1 191 ? 4.832 -13.571 -22.955 1.00 73.69 191 ARG A O 1
ATOM 1560 N N . ALA A 1 192 ? 3.838 -15.076 -21.596 1.00 68.06 192 ALA A N 1
ATOM 1561 C CA . ALA A 1 192 ? 4.770 -16.168 -21.865 1.00 68.06 192 ALA A CA 1
ATOM 1562 C C . ALA A 1 192 ? 4.726 -16.600 -23.342 1.00 68.06 192 ALA A C 1
ATOM 1564 O O . ALA A 1 192 ? 5.768 -16.864 -23.934 1.00 68.06 192 ALA A O 1
ATOM 1565 N N . GLY A 1 193 ? 3.540 -16.576 -23.960 1.00 68.94 193 GLY A N 1
ATOM 1566 C CA . GLY A 1 193 ? 3.358 -16.821 -25.395 1.00 68.94 193 GLY A CA 1
ATOM 1567 C C . GLY A 1 193 ? 3.650 -15.627 -26.315 1.00 68.94 193 GLY A C 1
ATOM 1568 O O . GLY A 1 193 ? 3.512 -15.750 -27.527 1.00 68.94 193 GLY A O 1
ATOM 1569 N N . GLY A 1 194 ? 4.013 -14.453 -25.784 1.00 73.19 194 GLY A N 1
ATOM 1570 C CA . GLY A 1 194 ? 4.241 -13.241 -26.586 1.00 73.19 194 GLY A CA 1
ATOM 1571 C C . GLY A 1 194 ? 2.985 -12.684 -27.275 1.00 73.19 194 GLY A C 1
ATOM 1572 O O . GLY A 1 194 ? 3.081 -11.842 -28.172 1.00 73.19 194 GLY A O 1
ATOM 1573 N N . HIS A 1 195 ? 1.798 -13.126 -26.865 1.00 74.75 195 HIS A N 1
ATOM 1574 C CA . HIS A 1 195 ? 0.526 -12.752 -27.464 1.00 74.75 195 HIS A CA 1
ATOM 1575 C C . HIS A 1 195 ? -0.155 -11.619 -26.687 1.00 74.75 195 HIS A C 1
ATOM 1577 O O . HIS A 1 195 ? -0.043 -11.482 -25.468 1.00 74.75 195 HIS A O 1
ATOM 1583 N N . ARG A 1 196 ? -0.885 -10.773 -27.420 1.00 80.06 196 ARG A N 1
ATOM 1584 C CA . ARG A 1 196 ? -1.721 -9.707 -26.857 1.00 80.06 196 ARG A CA 1
ATOM 1585 C C . ARG A 1 196 ? -3.169 -9.946 -27.284 1.00 80.06 196 ARG A C 1
ATOM 1587 O O . ARG A 1 196 ? -3.528 -9.561 -28.399 1.00 80.06 196 ARG A O 1
ATOM 1594 N N . PRO A 1 197 ? -4.006 -10.548 -26.427 1.00 79.56 197 PRO A N 1
ATOM 1595 C CA . PRO A 1 197 ? -5.408 -10.763 -26.743 1.00 79.56 197 PRO A CA 1
ATOM 1596 C C . PRO A 1 197 ? -6.148 -9.426 -26.830 1.00 79.56 197 PRO A C 1
ATOM 1598 O O . PRO A 1 197 ? -5.883 -8.478 -26.081 1.00 79.56 197 PRO A O 1
ATOM 1601 N N . THR A 1 198 ? -7.106 -9.347 -27.752 1.00 81.75 198 THR A N 1
ATOM 1602 C CA . THR A 1 198 ? -8.050 -8.225 -27.785 1.00 81.75 198 THR A CA 1
ATOM 1603 C C . THR A 1 198 ? -8.999 -8.313 -26.587 1.00 81.75 198 THR A C 1
ATOM 1605 O O . THR A 1 198 ? -9.192 -9.392 -26.026 1.00 81.75 198 THR A O 1
ATOM 1608 N N . ASN A 1 199 ? -9.623 -7.195 -26.194 1.00 79.44 199 ASN A N 1
ATOM 1609 C CA . ASN A 1 199 ? -10.613 -7.214 -25.108 1.00 79.44 199 ASN A CA 1
ATOM 1610 C C . ASN A 1 199 ? -11.758 -8.205 -25.404 1.00 79.44 199 ASN A C 1
ATOM 1612 O O . ASN A 1 199 ? -12.170 -8.928 -24.506 1.00 79.44 199 ASN A O 1
ATOM 1616 N N . ALA A 1 200 ? -12.210 -8.283 -26.663 1.00 79.06 200 ALA A N 1
ATOM 1617 C CA . ALA A 1 200 ? -13.271 -9.195 -27.088 1.00 79.06 200 ALA A CA 1
ATOM 1618 C C . ALA A 1 200 ? -12.849 -10.670 -26.975 1.00 79.06 200 ALA A C 1
ATOM 1620 O O . ALA A 1 200 ? -13.614 -11.499 -26.492 1.00 79.06 200 ALA A O 1
ATOM 1621 N N . THR A 1 201 ? -11.610 -10.998 -27.358 1.00 82.38 201 THR A N 1
ATOM 1622 C CA . THR A 1 201 ? -11.060 -12.356 -27.203 1.00 82.38 201 THR A CA 1
ATOM 1623 C C . THR A 1 201 ? -10.926 -12.736 -25.729 1.00 82.38 201 THR A C 1
ATOM 1625 O O . THR A 1 201 ? -11.320 -13.830 -25.341 1.00 82.38 201 THR A O 1
ATOM 1628 N N . ALA A 1 202 ? -10.414 -11.820 -24.902 1.00 84.38 202 ALA A N 1
ATOM 1629 C CA . ALA A 1 202 ? -10.260 -12.046 -23.469 1.00 84.38 202 ALA A CA 1
ATOM 1630 C C . ALA A 1 202 ? -11.619 -12.232 -22.772 1.00 84.38 202 ALA A C 1
ATOM 1632 O O . ALA A 1 202 ? -11.750 -13.115 -21.929 1.00 84.38 202 ALA A O 1
ATOM 1633 N N . PHE A 1 203 ? -12.637 -11.457 -23.165 1.00 87.50 203 PHE A N 1
ATOM 1634 C CA . PHE A 1 203 ? -13.994 -11.626 -22.651 1.00 87.50 203 PHE A CA 1
ATOM 1635 C C . PHE A 1 203 ? -14.601 -12.966 -23.070 1.00 87.50 203 PHE A C 1
ATOM 1637 O O . PHE A 1 203 ? -15.146 -13.659 -22.220 1.00 87.50 203 PHE A O 1
ATOM 1644 N N . LYS A 1 204 ? -14.465 -13.370 -24.340 1.00 89.62 204 LYS A N 1
ATOM 1645 C CA . LYS A 1 204 ? -14.988 -14.659 -24.817 1.00 89.62 204 LYS A CA 1
ATOM 1646 C C . LYS A 1 204 ? -14.423 -15.835 -24.009 1.00 89.62 204 LYS A C 1
ATOM 1648 O O . LYS A 1 204 ? -15.186 -16.671 -23.543 1.00 89.62 204 LYS A O 1
ATOM 1653 N N . MET A 1 205 ? -13.110 -15.848 -23.778 1.00 86.44 205 MET A N 1
ATOM 1654 C CA . MET A 1 205 ? -12.457 -16.898 -22.984 1.00 86.44 205 MET A CA 1
ATOM 1655 C C . MET A 1 205 ? -12.854 -16.838 -21.502 1.00 86.44 205 MET A C 1
ATOM 1657 O O . MET A 1 205 ? -12.997 -17.872 -20.858 1.00 86.44 205 MET A O 1
ATOM 1661 N N . ALA A 1 206 ? -13.084 -15.639 -20.956 1.00 85.06 206 ALA A N 1
ATOM 1662 C CA . ALA A 1 206 ? -13.594 -15.490 -19.596 1.00 85.06 206 ALA A CA 1
ATOM 1663 C C . ALA A 1 206 ? -15.045 -15.983 -19.473 1.00 85.06 206 ALA A C 1
ATOM 1665 O O . ALA A 1 206 ? -15.381 -16.631 -18.490 1.00 85.06 206 ALA A O 1
ATOM 1666 N N . ALA A 1 207 ? -15.897 -15.718 -20.466 1.00 87.75 207 ALA A N 1
ATOM 1667 C CA . ALA A 1 207 ? -17.293 -16.153 -20.480 1.00 87.75 207 ALA A CA 1
ATOM 1668 C C . ALA A 1 207 ? -17.434 -17.684 -20.588 1.00 87.75 207 ALA A C 1
ATOM 1670 O O . ALA A 1 207 ? -18.374 -18.246 -20.033 1.00 87.75 207 ALA A O 1
ATOM 1671 N N . GLU A 1 208 ? -16.480 -18.366 -21.232 1.00 85.44 208 GLU A N 1
ATOM 1672 C CA . GLU A 1 208 ? -16.404 -19.837 -21.254 1.00 85.44 208 GLU A CA 1
ATOM 1673 C C . GLU A 1 208 ? -16.096 -20.423 -19.863 1.00 85.44 208 GLU A C 1
ATOM 1675 O O . GLU A 1 208 ? -16.637 -21.465 -19.498 1.00 85.44 208 GLU A O 1
ATOM 1680 N N . CYS A 1 209 ? -15.268 -19.746 -19.056 1.00 81.94 209 CYS A N 1
ATOM 1681 C CA . CYS A 1 209 ? -14.952 -20.168 -17.685 1.00 81.94 209 CYS A CA 1
ATOM 1682 C C . CYS A 1 209 ? -15.971 -19.682 -16.641 1.00 81.94 209 CYS A C 1
ATOM 1684 O O . CYS A 1 209 ? -16.120 -20.305 -15.591 1.00 81.94 209 CYS A O 1
ATOM 1686 N N . PHE A 1 210 ? -16.665 -18.576 -16.916 1.00 85.31 210 PHE A N 1
ATOM 1687 C CA . PHE A 1 210 ? -17.613 -17.929 -16.010 1.00 85.31 210 PHE A CA 1
ATOM 1688 C C . PHE A 1 210 ? -18.914 -17.591 -16.761 1.00 85.31 210 PHE A C 1
ATOM 1690 O O . PHE A 1 210 ? -19.088 -16.456 -17.207 1.00 85.31 210 PHE A O 1
ATOM 1697 N N . PRO A 1 211 ? -19.867 -18.535 -16.878 1.00 80.88 211 PRO A N 1
ATOM 1698 C CA . PRO A 1 211 ? -21.074 -18.358 -17.699 1.00 80.88 211 PRO A CA 1
ATOM 1699 C C . PRO A 1 211 ? -21.992 -17.211 -17.251 1.00 80.88 211 PRO A C 1
ATOM 1701 O O . PRO A 1 211 ? -22.764 -16.675 -18.040 1.00 80.88 211 PRO A O 1
ATOM 1704 N N . THR A 1 212 ? -21.920 -16.820 -15.977 1.00 80.44 212 THR A N 1
ATOM 1705 C CA . THR A 1 212 ? -22.708 -15.726 -15.386 1.00 80.44 212 THR A CA 1
ATOM 1706 C C . THR A 1 212 ? -22.025 -14.359 -15.503 1.00 80.44 212 THR A C 1
ATOM 1708 O O . THR A 1 212 ? -22.542 -13.354 -15.007 1.00 80.44 212 THR A O 1
ATOM 1711 N N . LEU A 1 213 ? -20.853 -14.291 -16.143 1.00 81.44 213 LEU A N 1
ATOM 1712 C CA . LEU A 1 213 ? -20.061 -13.075 -16.259 1.00 81.44 213 LEU A CA 1
ATOM 1713 C C . LEU A 1 213 ? -20.624 -12.133 -17.328 1.00 81.44 213 LEU A C 1
ATOM 1715 O O . LEU A 1 213 ? -20.612 -12.433 -18.519 1.00 81.44 213 LEU A O 1
ATOM 1719 N N . SER A 1 214 ? -21.033 -10.934 -16.914 1.00 84.56 214 SER A N 1
ATOM 1720 C CA . SER A 1 214 ? -21.403 -9.882 -17.861 1.00 84.56 214 SER A CA 1
ATOM 1721 C C . SER A 1 214 ? -20.174 -9.179 -18.447 1.00 84.56 214 SER A C 1
ATOM 1723 O O . SER A 1 214 ? -19.169 -8.951 -17.764 1.00 84.56 214 SER A O 1
ATOM 1725 N N . GLU A 1 215 ? -20.278 -8.757 -19.708 1.00 77.81 215 GLU A N 1
ATOM 1726 C CA . GLU A 1 215 ? -19.211 -8.041 -20.422 1.00 77.81 215 GLU A CA 1
ATOM 1727 C C . GLU A 1 215 ? -18.793 -6.753 -19.700 1.00 77.81 215 GLU A C 1
ATOM 1729 O O . GLU A 1 215 ? -17.606 -6.448 -19.561 1.00 77.81 215 GLU A O 1
ATOM 1734 N N . HIS A 1 216 ? -19.768 -6.019 -19.158 1.00 74.69 216 HIS A N 1
ATOM 1735 C CA . HIS A 1 216 ? -19.518 -4.810 -18.378 1.00 74.69 216 HIS A CA 1
ATOM 1736 C C . HIS A 1 216 ? -18.672 -5.095 -17.127 1.00 74.69 216 HIS A C 1
ATOM 1738 O O . HIS A 1 216 ? -17.706 -4.378 -16.842 1.00 74.69 216 HIS A O 1
ATOM 1744 N N . ARG A 1 217 ? -19.009 -6.160 -16.389 1.00 76.00 217 ARG A N 1
ATOM 1745 C CA . ARG A 1 217 ? -18.307 -6.554 -15.162 1.00 76.00 217 ARG A CA 1
ATOM 1746 C C . ARG A 1 217 ? -16.889 -7.028 -15.465 1.00 76.00 217 ARG A C 1
ATOM 1748 O O . ARG A 1 217 ? -15.953 -6.584 -14.798 1.00 76.00 217 ARG A O 1
ATOM 1755 N N . PHE A 1 218 ? -16.723 -7.841 -16.509 1.00 84.81 218 PHE A N 1
ATOM 1756 C CA . PHE A 1 218 ? -15.409 -8.256 -16.989 1.00 84.81 218 PHE A CA 1
ATOM 1757 C C . PHE A 1 218 ? -14.543 -7.052 -17.355 1.00 84.81 218 PHE A C 1
ATOM 1759 O O . PHE A 1 218 ? -13.444 -6.905 -16.830 1.00 84.81 218 PHE A O 1
ATOM 1766 N N . HIS A 1 219 ? -15.039 -6.144 -18.200 1.00 80.94 219 HIS A N 1
ATOM 1767 C CA . HIS A 1 219 ? -14.261 -4.988 -18.640 1.00 80.94 219 HIS A CA 1
ATOM 1768 C C . HIS A 1 219 ? -13.867 -4.058 -17.496 1.00 80.94 219 HIS A C 1
ATOM 1770 O O . HIS A 1 219 ? -12.772 -3.495 -17.535 1.00 80.94 219 HIS A O 1
ATOM 1776 N N . LYS A 1 220 ? -14.707 -3.910 -16.468 1.00 77.38 220 LYS A N 1
ATOM 1777 C CA . LYS A 1 220 ? -14.373 -3.116 -15.281 1.00 77.38 220 LYS A CA 1
ATOM 1778 C C . LYS A 1 220 ? -13.142 -3.672 -14.558 1.00 77.38 220 LYS A C 1
ATOM 1780 O O . LYS A 1 220 ? -12.258 -2.896 -14.210 1.00 77.38 220 LYS A O 1
ATOM 1785 N N . ILE A 1 221 ? -13.065 -4.990 -14.385 1.00 74.88 221 ILE A N 1
ATOM 1786 C CA . ILE A 1 221 ? -11.966 -5.665 -13.677 1.00 74.88 221 ILE A CA 1
ATOM 1787 C C . ILE A 1 221 ? -10.745 -5.803 -14.599 1.00 74.88 221 ILE A C 1
ATOM 1789 O O . ILE A 1 221 ? -9.645 -5.363 -14.269 1.00 74.88 221 ILE A O 1
ATOM 1793 N N . TYR A 1 222 ? -10.947 -6.286 -15.824 1.00 79.75 222 TYR A N 1
ATOM 1794 C CA . TYR A 1 222 ? -9.895 -6.463 -16.822 1.00 79.75 222 TYR A CA 1
ATOM 1795 C C . TYR A 1 222 ? -9.210 -5.147 -17.207 1.00 79.75 222 TYR A C 1
ATOM 1797 O O . TYR A 1 222 ? -8.008 -5.126 -17.453 1.00 79.75 222 TYR A O 1
ATOM 1805 N N . ARG A 1 223 ? -9.926 -4.012 -17.227 1.00 77.00 223 ARG A N 1
ATOM 1806 C CA . ARG A 1 223 ? -9.318 -2.694 -17.481 1.00 77.00 223 ARG A CA 1
ATOM 1807 C C . ARG A 1 223 ? -8.314 -2.295 -16.402 1.00 77.00 223 ARG A C 1
ATOM 1809 O O . ARG A 1 223 ? -7.342 -1.627 -16.744 1.00 77.00 223 ARG A O 1
ATOM 1816 N N . VAL A 1 224 ? -8.572 -2.668 -15.152 1.00 72.25 224 VAL A N 1
ATOM 1817 C CA . VAL A 1 224 ? -7.690 -2.383 -14.013 1.00 72.25 224 VAL A CA 1
ATOM 1818 C C . VAL A 1 224 ? -6.494 -3.332 -14.022 1.00 72.25 224 VAL A C 1
ATOM 1820 O O . VAL A 1 224 ? -5.373 -2.900 -13.792 1.00 72.25 224 VAL A O 1
ATOM 1823 N N . MET A 1 225 ? -6.722 -4.607 -14.344 1.00 70.88 225 MET A N 1
ATOM 1824 C CA . MET A 1 225 ? -5.699 -5.649 -14.220 1.00 70.88 225 MET A CA 1
ATOM 1825 C C . MET A 1 225 ? -4.810 -5.832 -15.452 1.00 70.88 225 MET A C 1
ATOM 1827 O O . MET A 1 225 ? -3.695 -6.342 -15.335 1.00 70.88 225 MET A O 1
ATOM 1831 N N . LYS A 1 226 ? -5.277 -5.465 -16.652 1.00 73.69 226 LYS A N 1
ATOM 1832 C CA . LYS A 1 226 ? -4.491 -5.677 -17.871 1.00 73.69 226 LYS A CA 1
ATOM 1833 C C . LYS A 1 226 ? -3.202 -4.845 -17.852 1.00 73.69 226 LYS A C 1
ATOM 1835 O O . LYS A 1 226 ? -3.222 -3.690 -17.420 1.00 73.69 226 LYS A O 1
ATOM 1840 N N . PRO A 1 227 ? -2.090 -5.365 -18.402 1.00 71.44 227 PRO A N 1
ATOM 1841 C CA . PRO A 1 227 ? -0.842 -4.618 -18.463 1.00 71.44 227 PRO A CA 1
ATOM 1842 C C . PRO A 1 227 ? -1.022 -3.283 -19.193 1.00 71.44 227 PRO A C 1
ATOM 1844 O O . PRO A 1 227 ? -1.610 -3.235 -20.270 1.00 71.44 227 PRO A O 1
ATOM 1847 N N . VAL A 1 228 ? -0.441 -2.202 -18.668 1.00 63.16 228 VAL A N 1
ATOM 1848 C CA . VAL A 1 228 ? -0.520 -0.852 -19.269 1.00 63.16 228 VAL A CA 1
ATOM 1849 C C . VAL A 1 228 ? 0.008 -0.820 -20.713 1.00 63.16 228 VAL A C 1
ATOM 1851 O O . VAL A 1 228 ? -0.507 -0.092 -21.568 1.00 63.16 228 VAL A O 1
ATOM 1854 N N . ALA A 1 229 ? 0.987 -1.675 -21.026 1.00 63.12 229 ALA A N 1
ATOM 1855 C CA . ALA A 1 229 ? 1.494 -1.887 -22.383 1.00 63.12 229 ALA A CA 1
ATOM 1856 C C . ALA A 1 229 ? 0.403 -2.361 -23.365 1.00 63.12 229 ALA A C 1
ATOM 1858 O O . ALA A 1 229 ? 0.492 -2.116 -24.568 1.00 63.12 229 ALA A O 1
ATOM 1859 N N . TRP A 1 230 ? -0.657 -2.998 -22.863 1.00 67.06 230 TRP A N 1
ATOM 1860 C CA . TRP A 1 230 ? -1.817 -3.429 -23.641 1.00 67.06 230 TRP A CA 1
ATOM 1861 C C . TRP A 1 230 ? -2.916 -2.362 -23.739 1.00 67.06 230 TRP A C 1
ATOM 1863 O O . TRP A 1 230 ? -3.930 -2.569 -24.414 1.00 67.06 230 TRP A O 1
ATOM 1873 N N . THR A 1 231 ? -2.714 -1.203 -23.118 1.00 60.59 231 THR A N 1
ATOM 1874 C CA . THR A 1 231 ? -3.658 -0.077 -23.103 1.00 60.59 231 THR A CA 1
ATOM 1875 C C . THR A 1 231 ? -3.232 1.036 -24.059 1.00 60.59 231 THR A C 1
ATOM 1877 O O . THR A 1 231 ? -4.088 1.730 -24.606 1.00 60.59 231 THR A O 1
ATOM 1880 N N . ARG A 1 232 ? -1.928 1.176 -24.343 1.00 52.06 232 ARG A N 1
ATOM 1881 C CA . ARG A 1 232 ? -1.435 2.110 -25.367 1.00 52.06 232 ARG A CA 1
ATOM 1882 C C . ARG A 1 232 ? -1.770 1.598 -26.776 1.00 52.06 232 ARG A C 1
ATOM 1884 O O . ARG A 1 232 ? -1.422 0.473 -27.154 1.00 52.06 232 ARG A O 1
ATOM 1891 N N . ARG A 1 233 ? -2.428 2.451 -27.573 1.00 46.78 233 ARG A N 1
ATOM 1892 C CA . ARG A 1 233 ? -2.419 2.381 -29.044 1.00 46.78 233 ARG A CA 1
ATOM 1893 C C . ARG A 1 233 ? -1.033 2.829 -29.508 1.00 46.78 233 ARG A C 1
ATOM 1895 O O . ARG A 1 233 ? -0.822 3.983 -29.847 1.00 46.78 233 ARG A O 1
ATOM 1902 N N . GLY A 1 234 ? -0.059 1.940 -29.415 1.00 40.25 234 GLY A N 1
ATOM 1903 C CA . GLY A 1 234 ? 1.314 2.218 -29.810 1.00 40.25 234 GLY A CA 1
ATOM 1904 C C . GLY A 1 234 ? 2.039 0.901 -29.993 1.00 40.25 234 GLY A C 1
ATOM 1905 O O . GLY A 1 234 ? 1.934 0.031 -29.131 1.00 40.25 234 GLY A O 1
ATOM 1906 N N . ARG A 1 235 ? 2.677 0.745 -31.156 1.00 39.72 235 ARG A N 1
ATOM 1907 C CA . ARG A 1 235 ? 3.425 -0.441 -31.595 1.00 39.72 235 ARG A CA 1
ATOM 1908 C C . ARG A 1 235 ? 4.258 -1.062 -30.473 1.00 39.72 235 ARG A C 1
ATOM 1910 O O . ARG A 1 235 ? 4.901 -0.356 -29.703 1.00 39.72 235 ARG A O 1
ATOM 1917 N N . ILE A 1 236 ? 4.288 -2.391 -30.465 1.00 44.22 236 ILE A N 1
ATOM 1918 C CA . ILE A 1 236 ? 5.243 -3.191 -29.698 1.00 44.22 236 ILE A CA 1
ATOM 1919 C C . ILE A 1 236 ? 6.658 -2.807 -30.173 1.00 44.22 236 ILE A C 1
ATOM 1921 O O . ILE A 1 236 ? 6.930 -2.944 -31.369 1.00 44.22 236 ILE A O 1
ATOM 1925 N N . PRO A 1 237 ? 7.574 -2.350 -29.302 1.00 37.72 237 PRO A N 1
ATOM 1926 C CA . PRO A 1 237 ? 8.993 -2.364 -29.625 1.00 37.72 237 PRO A CA 1
ATOM 1927 C C . PRO A 1 237 ? 9.418 -3.836 -29.645 1.00 37.72 237 PRO A C 1
ATOM 1929 O O . PRO A 1 237 ? 9.396 -4.493 -28.609 1.00 37.72 237 PRO A O 1
ATOM 1932 N N . GLY A 1 238 ? 9.702 -4.370 -30.834 1.00 40.09 238 GLY A N 1
ATOM 1933 C CA . GLY A 1 238 ? 10.132 -5.761 -31.013 1.00 40.09 238 GLY A CA 1
ATOM 1934 C C . GLY A 1 238 ? 9.242 -6.636 -31.897 1.00 40.09 238 G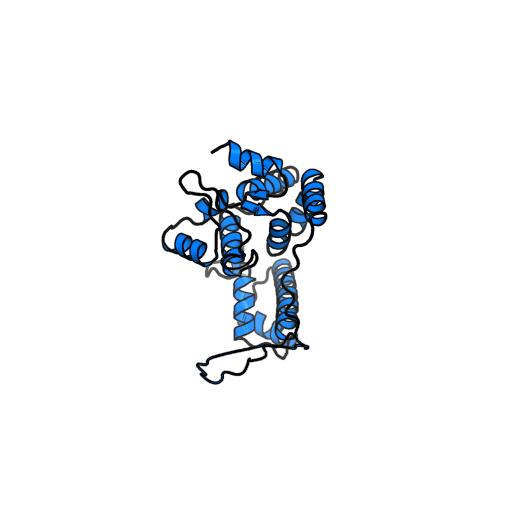LY A C 1
ATOM 1935 O O . GLY A 1 238 ? 9.598 -7.786 -32.127 1.00 40.09 238 GLY A O 1
ATOM 1936 N N . SER A 1 239 ? 8.137 -6.131 -32.470 1.00 38.12 239 SER A N 1
ATOM 1937 C CA . SER A 1 239 ? 7.511 -6.843 -33.594 1.00 38.12 239 SER A CA 1
ATOM 1938 C C . SER A 1 239 ? 8.396 -6.671 -34.833 1.00 38.12 239 SER A C 1
ATOM 1940 O O . SER A 1 239 ? 8.195 -5.751 -35.634 1.00 38.12 239 SER A O 1
ATOM 1942 N N . HIS A 1 240 ? 9.413 -7.521 -34.976 1.00 36.38 240 HIS A N 1
ATOM 1943 C CA . HIS A 1 240 ? 10.060 -7.718 -36.262 1.00 36.38 240 HIS A CA 1
ATOM 1944 C C . HIS A 1 240 ? 8.979 -8.155 -37.246 1.00 36.38 240 HIS A C 1
ATOM 1946 O O . HIS A 1 240 ? 8.432 -9.251 -37.169 1.00 36.38 240 HIS A O 1
ATOM 1952 N N . ASN A 1 241 ? 8.650 -7.249 -38.162 1.00 36.72 241 ASN A N 1
ATOM 1953 C CA . ASN A 1 241 ? 7.982 -7.599 -39.397 1.00 36.72 241 ASN A CA 1
ATOM 1954 C C . ASN A 1 241 ? 8.935 -8.548 -40.131 1.00 36.72 241 ASN A C 1
ATOM 1956 O O . ASN A 1 241 ? 9.832 -8.100 -40.845 1.00 36.72 241 ASN A O 1
ATOM 1960 N N . VAL A 1 242 ? 8.745 -9.855 -39.961 1.00 43.16 242 VAL A N 1
ATOM 1961 C CA . VAL A 1 242 ? 9.192 -10.829 -40.952 1.00 43.16 242 VAL A CA 1
ATOM 1962 C C . VAL A 1 242 ? 8.282 -10.612 -42.156 1.00 43.16 242 VAL A C 1
ATOM 1964 O O . VAL A 1 242 ? 7.282 -11.295 -42.358 1.00 43.16 242 VAL A O 1
ATOM 1967 N N . LYS A 1 243 ? 8.582 -9.568 -42.937 1.00 38.16 243 LYS A N 1
ATOM 1968 C CA . LYS A 1 243 ? 8.098 -9.481 -44.308 1.00 38.16 243 LYS A CA 1
ATOM 1969 C C . LYS A 1 243 ? 8.862 -10.551 -45.071 1.00 38.16 243 LYS A C 1
ATOM 1971 O O . LYS A 1 243 ? 9.961 -10.303 -45.560 1.00 38.16 243 LYS A O 1
ATOM 1976 N N . GLY A 1 244 ? 8.255 -11.733 -45.146 1.00 41.00 244 GLY A N 1
ATOM 1977 C CA . GLY A 1 244 ? 8.513 -12.677 -46.218 1.00 41.00 244 GLY A CA 1
ATOM 1978 C C . GLY A 1 244 ? 8.356 -11.927 -47.533 1.00 41.00 244 GLY A C 1
ATOM 1979 O O . GLY A 1 244 ? 7.252 -11.567 -47.939 1.00 41.00 244 GLY A O 1
ATOM 1980 N N . ARG A 1 245 ? 9.489 -11.615 -48.155 1.00 35.88 245 ARG A N 1
ATOM 1981 C CA . ARG A 1 245 ? 9.550 -11.163 -49.536 1.00 35.88 245 ARG A CA 1
ATOM 1982 C C . ARG A 1 245 ? 9.691 -12.416 -50.391 1.00 35.88 245 ARG A C 1
ATOM 1984 O O . ARG A 1 245 ? 10.731 -12.662 -50.980 1.00 35.88 245 ARG A O 1
ATOM 1991 N N . GLU A 1 246 ? 8.634 -13.217 -50.427 1.00 43.66 246 GLU A N 1
ATOM 1992 C CA . GLU A 1 246 ? 8.382 -14.043 -51.598 1.00 43.66 246 GLU A CA 1
ATOM 1993 C C . GLU A 1 246 ? 7.726 -13.141 -52.635 1.00 43.66 246 GLU A C 1
ATOM 1995 O O . GLU A 1 246 ? 6.625 -12.629 -52.418 1.00 43.66 246 GLU A O 1
ATOM 2000 N N . ARG A 1 247 ? 8.417 -12.930 -53.755 1.00 42.44 247 ARG A N 1
ATOM 2001 C CA . ARG A 1 247 ? 7.889 -13.262 -55.082 1.00 42.44 247 ARG A CA 1
ATOM 2002 C C . ARG A 1 247 ? 8.882 -12.868 -56.174 1.00 42.44 247 ARG A C 1
ATOM 2004 O O . ARG A 1 247 ? 9.149 -11.684 -56.336 1.00 42.44 247 ARG A O 1
ATOM 2011 N N . LYS A 1 248 ? 9.234 -13.921 -56.920 1.00 43.62 248 LYS A N 1
ATOM 2012 C CA . LYS A 1 248 ? 9.507 -14.026 -58.361 1.00 43.62 248 LYS A CA 1
ATOM 2013 C C . LYS A 1 248 ? 10.738 -13.320 -58.909 1.00 43.62 248 LYS A C 1
ATOM 2015 O O . LYS A 1 248 ? 10.749 -12.075 -58.943 1.00 43.62 248 LYS A O 1
#

Foldseek 3Di:
DVVVVVVQVVLLQKDALQRVQVLLQVLCVVVVDGFPDLVVSLVLVLVCQLVQLQHADPSRQKWAPDPVDPIDRCHNVNLVVCVVVPVPSSVRSRRIMGGLVSVLVSCVVDPDVVSSVSSCVDPSSVVSVVVVVPPPPPDDPPPDDDDDDDDDDDDDDDDDDDDDDDDPDPVVVVLLVVLLVVLLVVLVVCVVVVHQDDLVRVVVVSCVVPVPDDSVNSCVSNVVRHDVVSVDPDDDPPPPPPPPPDDD

Secondary structure (DSSP, 8-state):
-HHHHHHHHHHSSEEEHHHHHHHHHHHHGGGTPPPPPHHHHHHHHHHHHHTTTT-SGGG---EE--TTS--EE--HHHHHHHHHH-S-THHHHTTEEEEHHHHHHHHTTTS-HHHHHHHHHSHHHHHHHHHHHHS----------------------------------THHHHHHHHHHHHHHHHHHHHHHTT----HHHHHHHHHHH-TT--HHHHHHHHHHHS-GGGTSSS--TT----------

pLDDT: mean 72.66, std 20.22, range [26.3, 94.19]